Protein AF-A0A420MBW9-F1 (afdb_monomer)

Sequence (188 aa):
MAFNTSIFPSEQHHISLASCYQLLCYTGARPAKLVDSKRKSPKDSSREELFSNKVSQTPSSIKGEGSRLSSCKKVKLVEDLLTQETIGRGHPKALCYKDIMMIIVQHPFTGRCMPAMAIKFIHHKGADNKPRPTIFFFAPTRKLLFYAVSTILTLALHDDAFDAPSLTTASAIFESEPPSFKDSLPLR

Foldseek 3Di:
DDDPPDPDPDVLVVLLVLLLVLCCVVAVFDSCQAPPQDDDPPPDPVVVVPPPDDDDDDDDYDDDDDDDDDPVVVVVVVVVVVVVVPPPDPGGSYFDVVQKWWKFFQDPPPRATFIKIKGWHQDGPPPPPHGDIDIDIGGADPDPSNGSRVSVLVSCLVVVPFPDPQSNDPCSVRPDDDPPVDRMDIGD

Solvent-accessible surface area (backbone atoms only — not comparable to full-atom values): 11851 Å² total; per-residue (Å²): 134,86,76,85,84,64,93,60,97,44,69,66,56,52,49,53,52,51,38,51,52,47,51,35,71,76,65,57,45,53,68,52,42,58,70,36,52,79,68,80,74,73,95,56,75,62,67,62,71,73,67,60,88,78,90,82,85,87,90,84,91,83,93,82,90,87,78,96,63,58,72,72,58,44,51,52,52,47,51,50,53,61,57,62,61,67,80,77,61,88,69,59,66,24,65,49,70,92,43,46,47,40,28,33,34,48,38,93,90,74,67,45,65,41,64,28,32,38,40,57,37,54,66,45,72,90,49,86,88,48,78,50,72,43,77,46,79,44,71,78,53,95,49,71,96,70,22,53,56,60,45,49,50,52,51,35,47,75,65,68,63,53,76,34,87,76,53,70,44,70,64,53,54,71,71,48,71,45,56,98,92,44,67,51,34,73,62,78

Structure (mmCIF, N/CA/C/O backbone):
data_AF-A0A420MBW9-F1
#
_entry.id   AF-A0A420MBW9-F1
#
loop_
_atom_site.group_PDB
_atom_site.id
_atom_site.type_symbol
_atom_site.label_atom_id
_atom_site.label_alt_id
_atom_site.label_comp_id
_atom_site.label_asym_id
_atom_site.label_entity_id
_atom_site.label_seq_id
_atom_site.pdbx_PDB_ins_code
_atom_site.Cartn_x
_atom_site.Cartn_y
_atom_site.Cartn_z
_atom_site.occupancy
_atom_site.B_iso_or_equiv
_atom_site.auth_seq_id
_atom_site.auth_comp_id
_atom_site.auth_asym_id
_atom_site.auth_atom_id
_atom_site.pdbx_PDB_model_num
ATOM 1 N N . MET A 1 1 ? -24.558 -11.544 -18.831 1.00 43.25 1 MET A N 1
ATOM 2 C CA . MET A 1 1 ? -23.250 -11.704 -18.160 1.00 43.25 1 MET A CA 1
ATOM 3 C C . MET A 1 1 ? -22.220 -10.967 -18.996 1.00 43.25 1 MET A C 1
ATOM 5 O O . MET A 1 1 ? -22.099 -11.280 -20.171 1.00 43.25 1 MET A O 1
ATOM 9 N N . ALA A 1 2 ? -21.576 -9.937 -18.450 1.00 53.81 2 ALA A N 1
ATOM 10 C CA . ALA A 1 2 ? -20.504 -9.233 -19.147 1.00 53.81 2 ALA A CA 1
ATOM 11 C C . ALA A 1 2 ? -19.208 -10.018 -18.923 1.00 53.81 2 ALA A C 1
ATOM 13 O O . ALA A 1 2 ? -18.741 -10.118 -17.791 1.00 53.81 2 ALA A O 1
ATOM 14 N N . PHE A 1 3 ? -18.680 -10.637 -19.976 1.00 60.25 3 PHE A N 1
ATOM 15 C CA . PHE A 1 3 ? -17.376 -11.284 -19.915 1.00 60.25 3 PHE A CA 1
ATOM 16 C C . PHE A 1 3 ? -16.301 -10.202 -19.824 1.00 60.25 3 PHE A C 1
ATOM 18 O O . 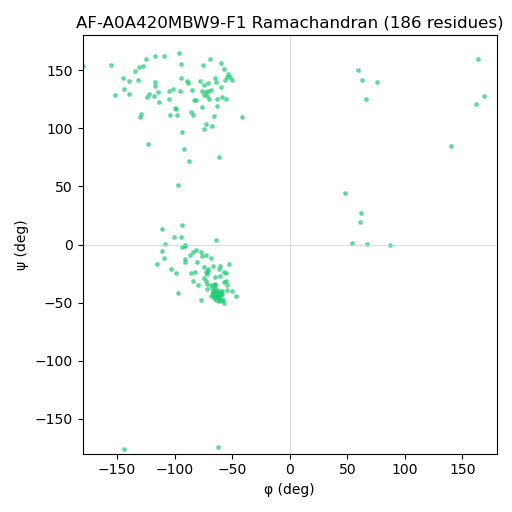PHE A 1 3 ? -16.336 -9.225 -20.572 1.00 60.25 3 PHE A O 1
ATOM 25 N N . ASN A 1 4 ? -15.368 -10.362 -18.890 1.00 57.62 4 ASN A N 1
ATOM 26 C CA . ASN A 1 4 ? -14.204 -9.498 -18.795 1.00 57.62 4 ASN A CA 1
ATOM 27 C C . ASN A 1 4 ? -13.335 -9.719 -20.045 1.00 57.62 4 ASN A C 1
ATOM 29 O O . ASN A 1 4 ? -12.774 -10.796 -20.225 1.00 57.62 4 ASN A O 1
ATOM 33 N N . THR A 1 5 ? -13.270 -8.725 -20.932 1.00 74.44 5 THR A N 1
ATOM 34 C CA . THR A 1 5 ? -12.445 -8.757 -22.151 1.00 74.44 5 THR A CA 1
ATOM 35 C C . THR A 1 5 ? -11.071 -8.119 -21.936 1.00 74.44 5 THR A C 1
ATOM 37 O O . THR A 1 5 ? -10.434 -7.704 -22.906 1.00 74.44 5 THR A O 1
ATOM 40 N N . SER A 1 6 ? -10.637 -7.927 -20.684 1.00 68.62 6 SER A N 1
ATOM 41 C CA . SER A 1 6 ? -9.346 -7.299 -20.414 1.00 68.62 6 SER A CA 1
ATOM 42 C C . SER A 1 6 ? -8.179 -8.201 -20.830 1.00 68.62 6 SER A C 1
ATOM 44 O O . SER A 1 6 ? -8.295 -9.416 -20.974 1.00 68.62 6 SER A O 1
ATOM 46 N N . ILE A 1 7 ? -7.021 -7.570 -21.015 1.00 78.44 7 ILE A N 1
ATOM 47 C CA . ILE A 1 7 ? -5.771 -8.235 -21.400 1.00 78.44 7 ILE A CA 1
ATOM 48 C C . ILE A 1 7 ? -5.205 -9.075 -20.240 1.00 78.44 7 ILE A C 1
ATOM 50 O O . ILE A 1 7 ? -4.401 -9.979 -20.469 1.00 78.44 7 ILE A O 1
ATOM 54 N N . PHE A 1 8 ? -5.600 -8.797 -18.992 1.00 77.06 8 PHE A N 1
ATOM 55 C CA . PHE A 1 8 ? -5.063 -9.506 -17.838 1.00 77.06 8 PHE A CA 1
ATOM 56 C C . PHE A 1 8 ? -5.961 -10.677 -17.432 1.00 77.06 8 PHE A C 1
ATOM 58 O O . PHE A 1 8 ? -7.160 -10.501 -17.239 1.00 77.06 8 PHE A O 1
ATOM 65 N N . PRO A 1 9 ? -5.379 -11.864 -17.200 1.00 76.12 9 PRO A N 1
ATOM 66 C CA . PRO A 1 9 ? -6.152 -13.072 -16.922 1.00 76.12 9 PRO A CA 1
ATOM 67 C C . PRO A 1 9 ? -6.732 -13.129 -15.499 1.00 76.12 9 PRO A C 1
ATOM 69 O O . PRO A 1 9 ? -7.500 -14.034 -15.197 1.00 76.12 9 PRO A O 1
ATOM 72 N N . SER A 1 10 ? -6.335 -12.216 -14.605 1.00 82.56 10 SER A N 1
ATOM 73 C CA . SER A 1 10 ? -6.717 -12.236 -13.189 1.00 82.56 10 SER A CA 1
ATOM 74 C C . SER A 1 10 ? -6.909 -10.823 -12.650 1.00 82.56 10 SER A C 1
ATOM 76 O O . SER A 1 10 ? -6.128 -9.920 -12.963 1.00 82.56 10 SER A O 1
ATOM 78 N N . GLU A 1 11 ? -7.898 -10.658 -11.771 1.00 84.62 11 GLU A N 1
ATOM 79 C CA . GLU A 1 11 ? -8.132 -9.414 -11.033 1.00 84.62 11 GLU A CA 1
ATOM 80 C C . GLU A 1 11 ? -6.943 -9.029 -10.143 1.00 84.62 11 GLU A C 1
ATOM 82 O O . GLU A 1 11 ? -6.677 -7.846 -9.944 1.00 84.62 11 GLU A O 1
ATOM 87 N N . GLN A 1 12 ? -6.147 -9.999 -9.681 1.00 86.25 12 GLN A N 1
ATOM 88 C CA . GLN A 1 12 ? -4.921 -9.713 -8.931 1.00 86.25 12 GLN A CA 1
ATOM 89 C C . GLN A 1 12 ? -3.948 -8.857 -9.756 1.00 86.25 12 GLN A C 1
ATOM 91 O O . GLN A 1 12 ? -3.356 -7.911 -9.236 1.00 86.25 12 GLN A O 1
ATOM 96 N N . HIS A 1 13 ? -3.817 -9.129 -11.060 1.00 87.44 13 HIS A N 1
ATOM 97 C CA . HIS A 1 13 ? -2.969 -8.327 -11.943 1.00 87.44 13 HIS A CA 1
ATOM 98 C C . HIS A 1 13 ? -3.520 -6.911 -12.128 1.00 87.44 13 HIS A C 1
ATOM 100 O O . HIS A 1 13 ? -2.740 -5.959 -12.152 1.00 87.44 13 HIS A O 1
ATOM 106 N N . HIS A 1 14 ? -4.845 -6.750 -12.204 1.00 88.44 14 HIS A N 1
ATOM 107 C CA . HIS A 1 14 ? -5.470 -5.427 -12.250 1.00 88.44 14 HIS A CA 1
ATOM 108 C C . HIS A 1 14 ? -5.178 -4.619 -10.988 1.00 88.44 14 HIS A C 1
ATOM 110 O O . HIS A 1 14 ? -4.757 -3.466 -11.079 1.00 88.44 14 HIS A O 1
ATOM 116 N N . ILE A 1 15 ? -5.359 -5.228 -9.815 1.00 90.69 15 ILE A N 1
ATOM 117 C CA . ILE A 1 15 ? -5.142 -4.575 -8.520 1.00 90.69 15 ILE A CA 1
ATOM 118 C C . ILE A 1 15 ? -3.653 -4.249 -8.330 1.00 90.69 15 ILE A C 1
ATOM 120 O O . ILE A 1 15 ? -3.316 -3.147 -7.898 1.00 90.69 15 ILE A O 1
ATOM 124 N N . SER A 1 16 ? -2.754 -5.161 -8.709 1.00 90.12 16 SER A N 1
ATOM 125 C CA . SER A 1 16 ? -1.301 -4.947 -8.664 1.00 90.12 16 SER A CA 1
ATOM 126 C C . SER A 1 16 ? -0.854 -3.809 -9.589 1.00 90.12 16 SER A C 1
ATOM 128 O O . SER A 1 16 ? -0.080 -2.933 -9.199 1.00 90.12 16 SER A O 1
ATOM 130 N N . LEU A 1 17 ? -1.396 -3.749 -10.806 1.00 90.38 17 LEU A N 1
ATOM 131 C CA . LEU A 1 17 ? -1.108 -2.658 -11.731 1.00 90.38 17 LEU A CA 1
ATOM 132 C C . LEU A 1 17 ? -1.658 -1.321 -11.211 1.00 90.38 17 LEU A C 1
ATOM 134 O O . LEU A 1 17 ? -0.958 -0.306 -11.241 1.00 90.38 17 LEU A O 1
ATOM 138 N N . ALA A 1 18 ? -2.891 -1.316 -10.697 1.00 90.94 18 ALA A N 1
ATOM 139 C CA . ALA A 1 18 ? -3.511 -0.134 -10.109 1.00 90.94 18 ALA A CA 1
ATOM 140 C C . ALA A 1 18 ? -2.713 0.387 -8.903 1.00 90.94 18 ALA A C 1
ATOM 142 O O . ALA A 1 18 ? -2.490 1.595 -8.799 1.00 90.94 18 ALA A O 1
ATOM 143 N N . SER A 1 19 ? -2.221 -0.506 -8.035 1.00 91.38 19 SER A N 1
ATOM 144 C CA . SER A 1 19 ? -1.385 -0.130 -6.891 1.00 91.38 19 SER A CA 1
ATOM 145 C C . SER A 1 19 ? -0.064 0.489 -7.349 1.00 91.38 19 SER A C 1
ATOM 147 O O . SER A 1 19 ? 0.332 1.536 -6.832 1.00 91.38 19 SER A O 1
ATOM 149 N N . CYS A 1 20 ? 0.568 -0.067 -8.390 1.00 90.94 20 CYS A N 1
ATOM 150 C CA . CYS A 1 20 ? 1.771 0.509 -8.983 1.00 90.94 20 C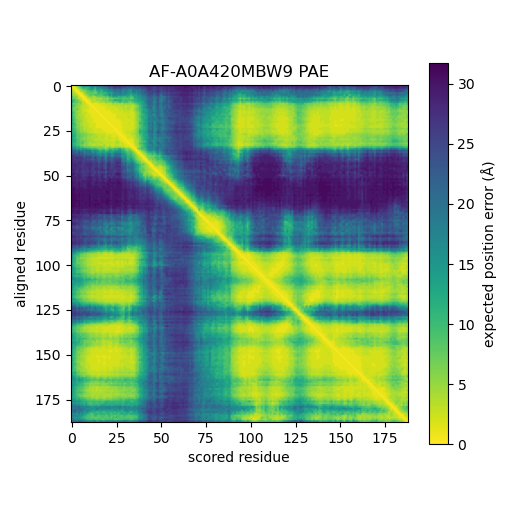YS A CA 1
ATOM 151 C C . CYS A 1 20 ? 1.527 1.939 -9.478 1.00 90.94 20 CYS A C 1
ATOM 153 O O . CYS A 1 20 ? 2.305 2.837 -9.154 1.00 90.94 20 CYS A O 1
ATOM 155 N N . TYR A 1 21 ? 0.438 2.178 -10.216 1.00 91.81 21 TYR A N 1
ATOM 156 C CA . TYR A 1 21 ? 0.097 3.521 -10.692 1.00 91.81 21 TYR A CA 1
ATOM 157 C C . TYR A 1 21 ? -0.199 4.491 -9.549 1.00 91.81 21 TYR A C 1
ATOM 159 O O . TYR A 1 21 ? 0.339 5.597 -9.547 1.00 91.81 21 TYR A O 1
ATOM 167 N N . GLN A 1 22 ? -0.987 4.083 -8.551 1.00 93.00 22 GLN A N 1
ATOM 168 C CA . GLN A 1 22 ? -1.272 4.913 -7.378 1.00 93.00 22 GLN A CA 1
ATOM 169 C C . GLN A 1 22 ? 0.024 5.324 -6.668 1.00 93.00 22 GLN A C 1
ATOM 171 O O . GLN A 1 22 ? 0.260 6.510 -6.435 1.00 93.00 22 GLN A O 1
ATOM 176 N N . LEU A 1 23 ? 0.905 4.364 -6.379 1.00 91.50 23 LEU A N 1
ATOM 177 C CA . LEU A 1 23 ? 2.174 4.638 -5.712 1.00 91.50 23 LEU A CA 1
ATOM 178 C C . LEU A 1 23 ? 3.097 5.522 -6.557 1.00 91.50 23 LEU A C 1
ATOM 180 O O . LEU A 1 23 ? 3.717 6.436 -6.014 1.00 91.50 23 LEU A O 1
ATOM 184 N N . LEU A 1 24 ? 3.165 5.314 -7.875 1.00 90.12 24 LEU A N 1
ATOM 185 C CA . LEU A 1 24 ? 3.926 6.179 -8.780 1.00 90.12 24 LEU A CA 1
ATOM 186 C C . LEU A 1 24 ? 3.405 7.619 -8.769 1.00 90.12 24 LEU A C 1
ATOM 188 O O . LEU A 1 24 ? 4.205 8.548 -8.648 1.00 90.12 24 LEU A O 1
ATOM 192 N N . CYS A 1 25 ? 2.086 7.806 -8.842 1.00 89.75 25 CYS A N 1
ATOM 193 C CA . CYS A 1 25 ? 1.458 9.125 -8.824 1.00 89.75 25 CYS A CA 1
ATOM 194 C C . CYS A 1 25 ? 1.706 9.874 -7.509 1.00 89.75 25 CYS A C 1
ATOM 196 O O . CYS A 1 25 ? 1.984 11.069 -7.543 1.00 89.75 25 CYS A O 1
ATOM 198 N N . TYR A 1 26 ? 1.638 9.192 -6.361 1.00 90.12 26 TYR A N 1
ATOM 199 C CA . TYR A 1 26 ? 1.809 9.846 -5.058 1.00 90.12 26 TYR A CA 1
ATOM 200 C C . TYR A 1 26 ? 3.261 10.101 -4.673 1.00 90.12 26 TYR A C 1
ATOM 202 O O . TYR A 1 26 ? 3.556 11.089 -4.006 1.00 90.12 26 TYR A O 1
ATOM 210 N N . THR A 1 27 ? 4.170 9.208 -5.056 1.00 87.00 27 THR A N 1
ATOM 211 C CA . THR A 1 27 ? 5.554 9.252 -4.562 1.00 87.00 27 THR A CA 1
ATOM 212 C C . THR A 1 27 ? 6.528 9.813 -5.585 1.00 87.00 27 THR A C 1
ATOM 214 O O . THR A 1 27 ? 7.628 10.225 -5.218 1.00 87.00 27 THR A O 1
ATOM 217 N N . GLY A 1 28 ? 6.180 9.794 -6.876 1.00 85.75 28 GLY A N 1
ATOM 218 C CA . GLY A 1 28 ? 7.120 10.094 -7.954 1.00 85.75 28 GLY A CA 1
ATOM 219 C C . GLY A 1 28 ? 8.313 9.131 -8.004 1.00 85.75 28 GLY A C 1
ATOM 220 O O . GLY A 1 28 ? 9.358 9.479 -8.566 1.00 85.75 28 GLY A O 1
ATOM 221 N N . ALA A 1 29 ? 8.197 7.945 -7.389 1.00 81.88 29 ALA A N 1
ATOM 222 C CA . ALA A 1 29 ? 9.222 6.912 -7.433 1.00 81.88 29 ALA A CA 1
ATOM 223 C C . ALA A 1 29 ? 9.493 6.467 -8.880 1.00 81.88 29 ALA A C 1
ATOM 225 O O . ALA A 1 29 ? 8.661 6.601 -9.775 1.00 81.88 29 ALA A O 1
ATOM 226 N N . ARG A 1 30 ? 10.686 5.923 -9.135 1.00 79.06 30 ARG A N 1
ATOM 227 C CA . ARG A 1 30 ? 10.988 5.329 -10.446 1.00 79.06 30 ARG A CA 1
ATOM 228 C C . ARG A 1 30 ? 10.198 4.020 -10.589 1.00 79.06 30 ARG A C 1
ATOM 230 O O . ARG A 1 30 ? 10.239 3.242 -9.642 1.00 79.06 30 ARG A O 1
ATOM 237 N N . PRO A 1 31 ? 9.603 3.697 -11.752 1.00 83.25 31 PRO A N 1
ATOM 238 C CA . PRO A 1 31 ? 8.915 2.416 -11.965 1.00 83.25 31 PRO A CA 1
ATOM 239 C C . PRO A 1 31 ? 9.749 1.195 -11.565 1.00 83.25 31 PRO A C 1
ATOM 241 O O . PRO A 1 31 ? 9.254 0.305 -10.884 1.00 83.25 31 PRO A O 1
ATOM 244 N N . ALA A 1 32 ? 11.054 1.212 -11.851 1.00 76.94 32 ALA A N 1
ATOM 245 C CA . ALA A 1 32 ? 11.982 0.156 -11.444 1.00 76.94 32 ALA A CA 1
ATOM 246 C C . ALA A 1 32 ? 12.022 -0.098 -9.920 1.00 76.94 32 ALA A C 1
ATOM 248 O O . ALA A 1 32 ? 12.357 -1.191 -9.485 1.00 76.94 32 ALA A O 1
ATOM 249 N N . LYS A 1 33 ? 11.657 0.882 -9.085 1.00 75.50 33 LYS A N 1
ATOM 250 C CA . LYS A 1 33 ? 11.538 0.683 -7.634 1.00 75.50 33 LYS A CA 1
ATOM 251 C C . LYS A 1 33 ? 10.311 -0.096 -7.210 1.00 75.50 33 LYS A C 1
ATOM 253 O O . LYS A 1 33 ? 10.323 -0.607 -6.102 1.00 75.50 33 LYS A O 1
ATOM 258 N N . LEU A 1 34 ? 9.291 -0.194 -8.051 1.00 80.81 34 LEU A N 1
ATOM 259 C CA . LEU A 1 34 ? 8.111 -0.999 -7.763 1.00 80.81 34 LEU A CA 1
ATOM 260 C C . LEU A 1 34 ? 8.193 -2.370 -8.421 1.00 80.81 34 LEU A C 1
ATOM 262 O O . LEU A 1 34 ? 7.868 -3.356 -7.779 1.00 80.81 34 LEU A O 1
ATOM 266 N N . VAL A 1 35 ? 8.660 -2.436 -9.672 1.00 77.19 35 VAL A N 1
ATOM 267 C CA . VAL A 1 35 ? 8.530 -3.657 -10.485 1.00 77.19 35 VAL A CA 1
ATOM 268 C C . VAL A 1 35 ? 9.850 -4.339 -10.853 1.00 77.19 35 VAL A C 1
ATOM 270 O O . VAL A 1 35 ? 9.835 -5.502 -11.246 1.00 77.19 35 VAL A O 1
ATOM 273 N N . ASP A 1 36 ? 11.003 -3.667 -10.744 1.00 68.88 36 ASP A N 1
ATOM 274 C CA . ASP A 1 36 ? 12.275 -4.241 -11.207 1.00 68.88 36 ASP A CA 1
ATOM 275 C C . ASP A 1 36 ? 13.023 -4.971 -10.081 1.00 68.88 36 ASP A C 1
ATOM 277 O O . ASP A 1 36 ? 13.756 -4.390 -9.273 1.00 68.88 36 ASP A O 1
ATOM 281 N N . SER A 1 37 ? 12.840 -6.290 -10.038 1.00 53.69 37 SER A N 1
ATOM 282 C CA . SER A 1 37 ? 13.536 -7.192 -9.120 1.00 53.69 37 SER A CA 1
ATOM 283 C C . SER A 1 37 ? 14.946 -7.571 -9.590 1.00 53.69 37 SER A C 1
ATOM 285 O O . SER A 1 37 ? 15.677 -8.235 -8.844 1.00 53.69 37 SER A O 1
ATOM 287 N N . LYS A 1 38 ? 15.386 -7.160 -10.793 1.00 50.16 38 LYS A N 1
ATOM 288 C CA . LYS A 1 38 ? 16.643 -7.657 -11.365 1.00 50.16 38 LYS A CA 1
ATOM 289 C C . LYS A 1 38 ? 17.862 -7.068 -10.653 1.00 50.16 38 LYS A C 1
ATOM 291 O O . LYS A 1 38 ? 18.327 -5.949 -10.886 1.00 50.16 38 LYS A O 1
ATOM 296 N N . ARG A 1 39 ? 18.467 -7.897 -9.803 1.00 46.59 39 ARG A N 1
ATOM 297 C CA . ARG A 1 39 ? 19.898 -7.811 -9.498 1.00 46.59 39 ARG A CA 1
ATOM 298 C C . ARG A 1 39 ? 20.678 -8.110 -10.779 1.00 46.59 39 ARG A C 1
ATOM 300 O O . ARG A 1 39 ? 20.331 -9.041 -11.500 1.00 46.59 39 ARG A O 1
ATOM 307 N N . LYS A 1 40 ? 21.764 -7.375 -11.037 1.00 46.16 40 LYS A N 1
ATOM 308 C CA . LYS A 1 40 ? 22.806 -7.893 -11.935 1.00 46.16 40 LYS A CA 1
ATOM 309 C C . LYS A 1 40 ? 23.371 -9.140 -11.255 1.00 46.16 40 LYS A C 1
ATOM 311 O O . LYS A 1 40 ? 23.744 -9.054 -10.084 1.00 46.16 40 LYS A O 1
ATOM 316 N N . SER A 1 41 ? 23.372 -10.282 -11.938 1.00 43.12 41 SER A N 1
ATOM 317 C CA . SER A 1 41 ? 24.137 -11.438 -11.477 1.00 43.12 41 SER A CA 1
ATOM 318 C C . SER A 1 41 ? 25.607 -11.021 -11.327 1.00 43.12 41 SER A C 1
ATOM 320 O O . SER A 1 41 ? 26.089 -10.215 -12.135 1.00 43.12 41 SER A O 1
ATOM 322 N N . PRO A 1 42 ? 26.319 -11.510 -10.297 1.00 46.22 42 PRO A N 1
ATOM 323 C CA . PRO A 1 42 ? 27.775 -11.432 -10.280 1.00 46.22 42 PRO A CA 1
ATOM 324 C C . PRO A 1 42 ? 28.315 -12.013 -11.595 1.00 46.22 42 PRO A C 1
ATOM 326 O O . PRO A 1 42 ? 27.726 -12.950 -12.133 1.00 46.22 42 PRO A O 1
ATOM 329 N N . LYS A 1 43 ? 29.396 -11.442 -12.134 1.00 54.66 43 LYS A N 1
ATOM 330 C CA . LYS A 1 43 ? 30.066 -11.986 -13.331 1.00 54.66 43 LYS A CA 1
ATOM 331 C C . LYS A 1 43 ? 30.844 -13.273 -13.044 1.00 54.66 43 LYS A C 1
ATOM 333 O O . LYS A 1 43 ? 31.277 -13.921 -13.988 1.00 54.66 43 LYS A O 1
ATOM 338 N N . ASP A 1 44 ? 30.984 -13.628 -11.773 1.00 55.81 44 ASP A N 1
ATOM 339 C CA . ASP A 1 44 ? 31.722 -14.801 -11.333 1.00 55.81 44 ASP A CA 1
ATOM 340 C C . ASP A 1 44 ? 30.784 -15.999 -11.144 1.00 55.81 44 ASP A C 1
ATOM 342 O O . ASP A 1 44 ? 29.652 -15.861 -10.670 1.00 55.81 44 ASP A O 1
ATOM 346 N N . SER A 1 45 ? 31.287 -17.186 -11.483 1.00 53.69 45 SER A N 1
ATOM 347 C CA . SER A 1 45 ? 30.624 -18.498 -11.393 1.00 53.69 45 SER A CA 1
ATOM 348 C C . SER A 1 45 ? 30.287 -18.952 -9.960 1.00 53.69 45 SER A C 1
ATOM 350 O O . SER A 1 45 ? 29.728 -20.027 -9.759 1.00 53.69 45 SER A O 1
ATOM 352 N N . SER A 1 46 ? 30.533 -18.111 -8.951 1.00 51.12 46 SER A N 1
ATOM 353 C CA . SER A 1 46 ? 30.300 -18.382 -7.523 1.00 51.12 46 SER A CA 1
ATOM 354 C C . SER A 1 46 ? 28.839 -18.683 -7.168 1.00 51.12 46 SER A C 1
ATOM 356 O O . SER A 1 46 ? 28.540 -19.254 -6.118 1.00 51.12 46 SER A O 1
ATOM 358 N N . ARG A 1 47 ? 27.898 -18.317 -8.046 1.00 46.28 47 ARG A N 1
ATOM 359 C CA . ARG A 1 47 ? 26.471 -18.579 -7.843 1.00 46.28 47 ARG A CA 1
ATOM 360 C C . ARG A 1 47 ? 26.106 -20.063 -8.011 1.00 46.28 47 ARG A C 1
ATOM 362 O O . ARG A 1 47 ? 25.125 -20.498 -7.419 1.00 46.28 47 ARG A O 1
ATOM 369 N N . GLU A 1 48 ? 26.871 -20.836 -8.773 1.00 56.66 48 GLU A N 1
ATOM 370 C CA . GLU A 1 48 ? 26.626 -22.277 -8.964 1.00 56.66 48 GLU A CA 1
ATOM 371 C C . GLU A 1 48 ? 27.236 -23.111 -7.824 1.00 56.66 48 GLU A C 1
ATOM 373 O O . GLU A 1 48 ? 26.651 -24.105 -7.387 1.00 56.66 48 GLU A O 1
ATOM 378 N N . GLU A 1 49 ? 28.351 -22.638 -7.262 1.00 56.53 49 GLU A N 1
ATOM 379 C CA . GLU A 1 49 ? 29.034 -23.247 -6.113 1.00 56.53 49 GLU A CA 1
ATOM 380 C C . GLU A 1 49 ? 28.208 -23.168 -4.821 1.00 56.53 49 GLU A C 1
ATOM 382 O O . GLU A 1 49 ? 28.128 -24.138 -4.071 1.00 56.53 49 GLU A O 1
ATOM 387 N N . LEU A 1 50 ? 27.560 -22.025 -4.564 1.00 45.62 50 LEU A N 1
ATOM 388 C CA . LEU A 1 50 ? 26.901 -21.758 -3.277 1.00 45.62 50 LEU A CA 1
ATOM 389 C C . LEU A 1 50 ? 25.465 -22.286 -3.170 1.00 45.62 50 LEU A C 1
ATOM 391 O O . LEU A 1 50 ? 24.977 -22.499 -2.063 1.00 45.62 50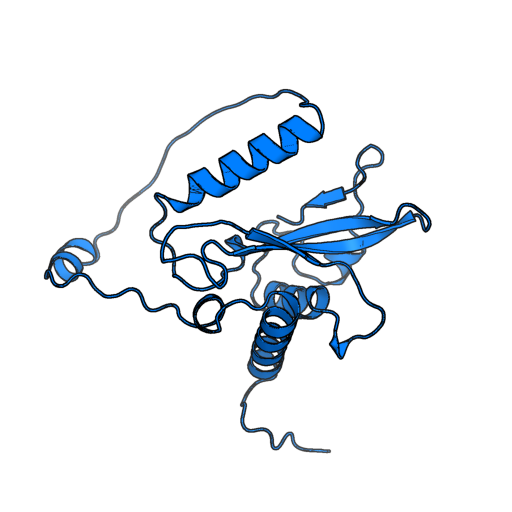 LEU A O 1
ATOM 395 N N . PHE A 1 51 ? 24.772 -22.472 -4.295 1.00 47.12 51 PHE A N 1
ATOM 396 C CA . PHE A 1 51 ? 23.358 -22.878 -4.314 1.00 47.12 51 PHE A CA 1
ATOM 397 C C . PHE A 1 51 ? 23.142 -24.304 -4.834 1.00 47.12 51 PHE A C 1
ATOM 399 O O . PHE A 1 51 ? 22.008 -24.710 -5.089 1.00 47.12 51 PHE A O 1
ATOM 406 N N . SER A 1 52 ? 24.214 -25.091 -4.933 1.00 40.91 52 SER A N 1
ATOM 407 C CA . SER A 1 52 ? 24.108 -26.542 -5.057 1.00 40.91 52 SER A CA 1
ATOM 408 C C . SER A 1 52 ? 23.550 -27.113 -3.746 1.00 40.91 52 SER A C 1
ATOM 410 O O . SER A 1 52 ? 24.238 -27.194 -2.733 1.00 40.91 52 SER A O 1
ATOM 412 N N . ASN A 1 53 ? 22.258 -27.450 -3.764 1.00 40.53 53 ASN A N 1
ATOM 413 C CA . ASN A 1 53 ? 21.469 -27.969 -2.644 1.00 40.53 53 ASN A CA 1
ATOM 414 C C . ASN A 1 53 ? 22.216 -29.003 -1.781 1.00 40.53 53 ASN A C 1
ATOM 416 O O . ASN A 1 53 ? 22.330 -30.159 -2.190 1.00 40.53 53 ASN A O 1
ATOM 420 N N . LYS A 1 54 ? 22.579 -28.640 -0.540 1.00 35.62 54 LYS A N 1
ATOM 421 C CA . LYS A 1 54 ? 22.625 -29.579 0.593 1.00 35.62 54 LYS A CA 1
ATOM 422 C C . LYS A 1 54 ? 22.101 -28.941 1.884 1.00 35.62 54 LYS A C 1
ATOM 424 O O . LYS A 1 54 ? 22.466 -27.841 2.275 1.00 35.62 54 LYS A O 1
ATOM 429 N N . VAL A 1 55 ? 21.189 -29.692 2.489 1.00 36.44 55 VAL A N 1
ATOM 430 C CA . VAL A 1 55 ? 20.360 -29.447 3.674 1.00 36.44 55 VAL A CA 1
ATOM 431 C C . VAL A 1 55 ? 21.175 -29.556 4.972 1.00 36.44 55 VAL A C 1
ATOM 433 O O . VAL A 1 55 ? 21.905 -30.536 5.110 1.00 36.44 55 VAL A O 1
ATOM 436 N N . SER A 1 56 ? 20.981 -28.645 5.945 1.00 28.38 56 SER A N 1
ATOM 437 C CA . SER A 1 56 ? 20.667 -28.967 7.365 1.00 28.38 56 SER A CA 1
ATOM 438 C C . SER A 1 56 ? 20.754 -27.780 8.352 1.00 28.38 56 SER A C 1
ATOM 440 O O . SER A 1 56 ? 21.789 -27.141 8.468 1.00 28.38 56 SER A O 1
ATOM 442 N N . GLN A 1 57 ? 19.652 -27.616 9.103 1.00 30.27 57 GLN A N 1
ATOM 443 C CA . GLN A 1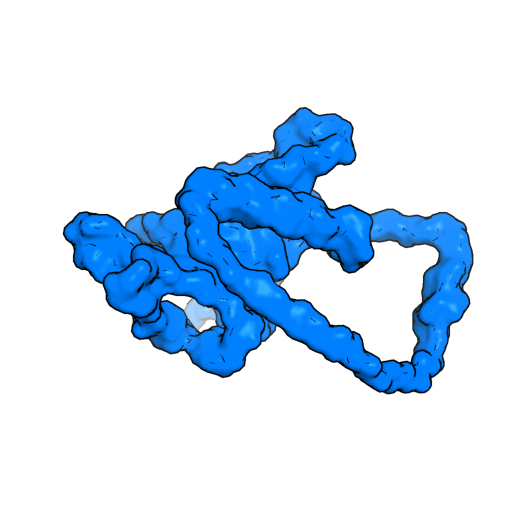 57 ? 19.488 -27.333 10.550 1.00 30.27 57 GLN A CA 1
ATOM 444 C C . GLN A 1 57 ? 19.947 -25.995 11.211 1.00 30.27 57 GLN A C 1
ATOM 446 O O . GLN A 1 57 ? 21.103 -25.596 11.180 1.00 30.27 57 GLN A O 1
ATOM 451 N N . THR A 1 58 ? 18.968 -25.364 11.888 1.00 27.30 58 THR A N 1
ATOM 452 C CA . THR A 1 58 ? 18.950 -24.306 12.949 1.00 27.30 58 THR A CA 1
ATOM 453 C C . THR A 1 58 ? 19.651 -24.765 14.266 1.00 27.30 58 THR A C 1
ATOM 455 O O . THR A 1 58 ? 20.078 -25.919 14.267 1.00 27.30 58 THR A O 1
ATOM 458 N N . PRO A 1 59 ? 19.684 -24.049 15.442 1.00 47.19 59 PRO A N 1
ATOM 459 C CA . PRO A 1 59 ? 19.279 -22.673 15.864 1.00 47.19 59 PRO A CA 1
ATOM 460 C C . PRO A 1 59 ? 20.200 -21.963 16.927 1.00 47.19 59 PRO A C 1
ATOM 462 O O . PRO A 1 59 ? 21.207 -22.521 17.348 1.00 47.19 59 PRO A O 1
ATOM 465 N N . SER A 1 60 ? 19.838 -20.747 17.406 1.00 28.11 60 SER A N 1
ATOM 466 C CA . SER A 1 60 ? 19.880 -20.254 18.832 1.00 28.11 60 SER A CA 1
ATOM 467 C C . SER A 1 60 ? 19.814 -18.696 18.923 1.00 28.11 60 SER A C 1
ATOM 469 O O . SER A 1 60 ? 20.502 -18.022 18.168 1.00 28.11 60 SER A O 1
ATOM 471 N N . SER A 1 61 ? 18.813 -18.083 19.598 1.00 32.44 61 SER A N 1
ATOM 472 C CA . SER A 1 61 ? 18.759 -17.571 21.010 1.00 32.44 61 SER A CA 1
ATOM 473 C C . SER A 1 61 ? 19.527 -16.233 21.236 1.00 32.44 61 SER A C 1
ATOM 475 O O . SER A 1 61 ? 20.623 -16.120 20.723 1.00 32.44 61 SER A O 1
ATOM 477 N N . ILE A 1 62 ? 19.146 -15.172 21.991 1.00 31.12 62 ILE A N 1
ATOM 478 C CA . ILE A 1 62 ? 18.158 -14.883 23.065 1.00 31.12 62 ILE A CA 1
ATOM 479 C C . ILE A 1 62 ? 18.260 -13.365 23.498 1.00 31.12 62 ILE A C 1
ATOM 481 O O . ILE A 1 62 ? 19.362 -12.832 23.443 1.00 31.12 62 ILE A O 1
ATOM 485 N N . LYS A 1 63 ? 17.157 -12.759 24.030 1.00 30.33 63 LYS A N 1
ATOM 486 C CA . LYS A 1 63 ? 16.964 -11.588 24.986 1.00 30.33 63 LYS A CA 1
ATOM 487 C C . LYS A 1 63 ? 17.500 -10.167 24.638 1.00 30.33 63 LYS A C 1
ATOM 489 O O . LYS A 1 63 ? 18.531 -10.050 24.007 1.00 30.33 63 LYS A O 1
ATOM 494 N N . GLY A 1 64 ? 16.937 -9.015 25.059 1.00 28.03 64 GLY A N 1
ATOM 495 C CA . GLY A 1 64 ? 15.782 -8.600 25.893 1.00 28.03 64 GLY A CA 1
ATOM 496 C C . GLY A 1 64 ? 15.907 -7.100 26.330 1.00 28.03 64 GLY A C 1
ATOM 497 O O . GLY A 1 64 ? 17.018 -6.586 26.320 1.00 28.03 64 GLY A O 1
ATOM 498 N N . GLU A 1 65 ? 14.781 -6.456 26.717 1.00 31.75 65 GLU A N 1
ATOM 499 C CA . GLU A 1 65 ? 14.570 -5.128 27.393 1.00 31.75 65 GLU A CA 1
ATOM 500 C C . GLU A 1 65 ? 14.997 -3.803 26.695 1.00 31.75 65 GLU A C 1
ATOM 502 O O . GLU A 1 65 ? 16.034 -3.718 26.064 1.00 31.75 65 GLU A O 1
ATOM 507 N N . GLY A 1 66 ? 14.304 -2.650 26.747 1.00 36.09 66 GLY A N 1
ATOM 508 C CA . GLY A 1 66 ? 13.064 -2.212 27.402 1.00 36.09 66 GLY A CA 1
ATOM 509 C C . GLY A 1 66 ? 13.185 -0.775 27.970 1.00 36.09 66 GLY A C 1
ATOM 510 O O . GLY A 1 66 ? 13.473 -0.627 29.147 1.00 36.09 66 GLY A O 1
ATOM 511 N N . SER A 1 67 ? 12.963 0.305 27.192 1.00 39.78 67 SER A N 1
ATOM 512 C CA . SER A 1 67 ? 12.871 1.684 27.742 1.00 39.78 67 SER A CA 1
ATOM 513 C C . SER A 1 67 ? 11.977 2.625 26.911 1.00 39.78 67 SER A C 1
ATOM 515 O O . SER A 1 67 ? 12.106 2.733 25.689 1.00 39.78 67 SER A O 1
ATOM 517 N N . ARG A 1 68 ? 11.024 3.303 27.575 1.00 43.75 68 ARG A N 1
ATOM 518 C CA . ARG A 1 68 ? 10.028 4.210 26.968 1.00 43.75 68 ARG A CA 1
ATOM 519 C C . ARG A 1 68 ? 10.673 5.538 26.567 1.00 43.75 68 ARG A C 1
ATOM 521 O O . ARG A 1 68 ? 10.847 6.444 27.373 1.00 43.75 68 ARG A O 1
ATOM 528 N N . LEU A 1 69 ? 10.980 5.650 25.280 1.00 41.44 69 LEU A N 1
ATOM 529 C CA . LEU A 1 69 ? 11.682 6.782 24.689 1.00 41.44 69 LEU A CA 1
ATOM 530 C C . LEU A 1 69 ? 10.720 7.905 24.227 1.00 41.44 69 LEU A C 1
ATOM 532 O O . LEU A 1 69 ? 9.636 7.638 23.702 1.00 41.44 69 LEU A O 1
ATOM 536 N N . SER A 1 70 ? 11.122 9.165 24.433 1.00 51.84 70 SER A N 1
ATOM 537 C CA . SER A 1 70 ? 10.439 10.382 23.947 1.00 51.84 70 SER A CA 1
ATOM 538 C C . SER A 1 70 ? 10.121 10.297 22.444 1.00 51.84 70 SER A C 1
ATOM 540 O O . SER A 1 70 ? 10.931 9.780 21.676 1.00 51.84 70 SER A O 1
A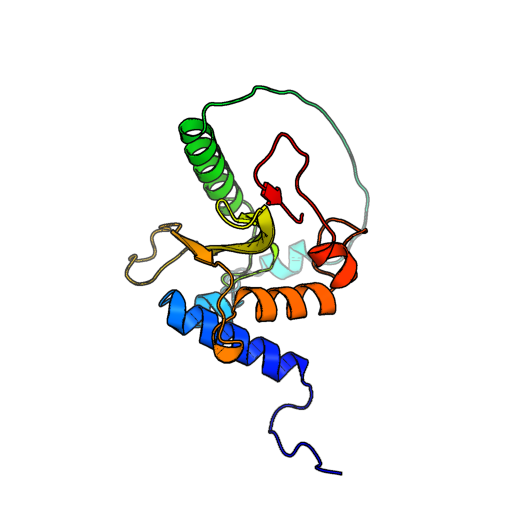TOM 542 N N . SER A 1 71 ? 8.955 10.810 22.027 1.00 51.47 71 SER A N 1
ATOM 543 C CA . SER A 1 71 ? 8.413 10.707 20.656 1.00 51.47 71 SER A CA 1
ATOM 544 C C . SER A 1 71 ? 9.445 11.026 19.558 1.00 51.47 71 SER A C 1
ATOM 546 O O . SER A 1 71 ? 9.624 10.246 18.629 1.00 51.47 71 SER A O 1
ATOM 548 N N . CYS A 1 72 ? 10.240 12.087 19.724 1.00 40.34 72 CYS A N 1
ATOM 549 C CA . CYS A 1 72 ? 11.259 12.491 18.745 1.00 40.34 72 CYS A CA 1
ATOM 550 C C . CYS A 1 72 ? 12.472 11.537 18.696 1.00 40.34 72 CYS A C 1
ATOM 552 O O . CYS A 1 72 ? 13.035 11.261 17.638 1.00 40.34 72 CYS A O 1
ATOM 554 N N . LYS A 1 73 ? 12.851 10.963 19.843 1.00 49.28 73 LYS A N 1
ATOM 555 C CA . LYS A 1 73 ? 13.921 9.962 19.929 1.00 49.28 73 LYS A CA 1
ATOM 556 C C . LYS A 1 73 ? 13.464 8.593 19.391 1.00 49.28 73 LYS A C 1
ATOM 558 O O . LYS A 1 73 ? 14.288 7.865 18.852 1.00 49.28 73 LYS A O 1
ATOM 563 N N . LYS A 1 74 ? 12.164 8.265 19.467 1.00 53.78 74 LYS A N 1
ATOM 564 C CA . LYS A 1 74 ? 11.581 7.090 18.790 1.00 53.78 74 LYS A CA 1
ATOM 565 C C . LYS A 1 74 ? 11.661 7.214 17.274 1.00 53.78 74 LYS A C 1
ATOM 567 O O . LYS A 1 74 ? 12.011 6.234 16.640 1.00 53.78 74 LYS A O 1
ATOM 572 N N . VAL A 1 75 ? 11.384 8.392 16.709 1.00 51.28 75 VAL A N 1
ATOM 573 C CA . VAL A 1 75 ? 11.488 8.615 15.255 1.00 51.28 75 VAL A CA 1
ATOM 574 C C . VAL A 1 75 ? 12.921 8.398 14.777 1.00 51.28 75 VAL A C 1
ATOM 576 O O . VAL A 1 75 ? 13.120 7.613 13.862 1.00 51.28 75 VAL A O 1
ATOM 579 N N . LYS A 1 76 ? 13.918 8.985 15.453 1.00 51.69 76 LYS A N 1
ATOM 580 C CA . LYS A 1 76 ? 15.336 8.772 15.110 1.00 51.69 76 LYS A CA 1
ATOM 581 C C . LYS A 1 76 ? 15.776 7.319 15.266 1.00 51.69 76 LYS A C 1
ATOM 583 O O . LYS A 1 76 ? 16.415 6.781 14.381 1.00 51.69 76 LYS A O 1
ATOM 588 N N . LEU A 1 77 ? 15.373 6.656 16.349 1.00 59.00 77 LEU A N 1
ATOM 589 C CA . LEU A 1 77 ? 15.682 5.242 16.560 1.00 59.00 77 LEU A CA 1
ATOM 590 C C . LEU A 1 77 ? 15.001 4.343 15.514 1.00 59.00 77 LEU A C 1
ATOM 592 O O . LEU A 1 77 ? 15.579 3.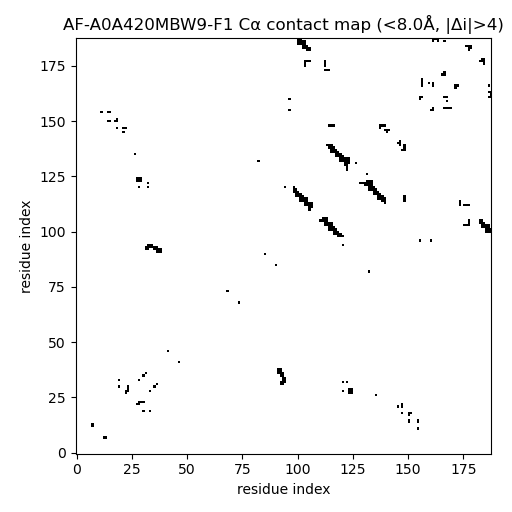354 15.083 1.00 59.00 77 LEU A O 1
ATOM 596 N N . VAL A 1 78 ? 13.791 4.695 15.073 1.00 52.97 78 VAL A N 1
ATOM 597 C CA . VAL A 1 78 ? 13.106 4.024 13.963 1.00 52.97 78 VAL A CA 1
ATOM 598 C C . VAL A 1 78 ? 13.825 4.301 12.644 1.00 52.97 78 VAL A C 1
ATOM 600 O O . VAL A 1 78 ? 14.048 3.364 11.894 1.00 52.97 78 VAL A O 1
ATOM 603 N N . GLU A 1 79 ? 14.245 5.533 12.361 1.00 52.41 79 GLU A N 1
ATOM 604 C CA . GLU A 1 79 ? 15.048 5.863 11.176 1.00 52.41 79 GLU A CA 1
ATOM 605 C C . GLU A 1 79 ? 16.382 5.102 11.156 1.00 52.41 79 GLU A C 1
ATOM 607 O O . GLU A 1 79 ? 16.741 4.519 10.131 1.00 52.41 79 GLU A O 1
ATOM 612 N N . ASP A 1 80 ? 17.074 5.024 12.291 1.00 55.53 80 ASP A N 1
ATOM 613 C CA . ASP A 1 80 ? 18.336 4.299 12.448 1.00 55.53 80 ASP A CA 1
ATOM 614 C C . ASP A 1 80 ? 18.134 2.785 12.268 1.00 55.53 80 ASP A C 1
ATOM 616 O O . ASP A 1 80 ? 18.842 2.156 11.484 1.00 55.53 80 ASP A O 1
ATOM 620 N N . LEU A 1 81 ? 17.103 2.192 12.885 1.00 56.00 81 LEU A N 1
ATOM 621 C CA . LEU A 1 81 ? 16.754 0.778 12.679 1.00 56.00 81 LEU A CA 1
ATOM 622 C C . LEU A 1 81 ? 16.372 0.491 11.223 1.00 56.00 81 LEU A C 1
ATOM 624 O O . LEU A 1 81 ? 16.833 -0.485 10.628 1.00 56.00 81 LEU A O 1
ATOM 628 N N . LEU A 1 82 ? 15.563 1.365 10.620 1.00 48.47 82 LEU A N 1
ATOM 629 C CA . LEU A 1 82 ? 15.157 1.233 9.229 1.00 48.47 82 LEU A CA 1
ATOM 630 C C . LEU A 1 82 ? 16.379 1.326 8.309 1.00 48.47 82 LEU A C 1
ATOM 632 O O . LEU A 1 82 ? 16.463 0.569 7.345 1.00 48.47 82 LEU A O 1
ATOM 636 N N . THR A 1 83 ? 17.332 2.223 8.554 1.00 50.34 83 THR A N 1
ATOM 637 C CA . THR A 1 83 ? 18.539 2.352 7.719 1.00 50.34 83 THR A CA 1
ATOM 638 C C . THR A 1 83 ? 19.522 1.193 7.907 1.00 50.34 83 THR A C 1
ATOM 640 O O . THR A 1 83 ? 20.045 0.684 6.907 1.00 50.34 83 THR A O 1
ATOM 643 N N . GLN A 1 84 ? 19.693 0.696 9.134 1.00 51.06 84 GLN A N 1
ATOM 644 C CA . GLN A 1 84 ? 20.615 -0.392 9.471 1.00 51.06 84 GLN A CA 1
ATOM 645 C C . GLN A 1 84 ? 20.221 -1.736 8.827 1.00 51.06 84 GLN A C 1
ATOM 647 O O . GLN A 1 84 ? 21.088 -2.475 8.358 1.00 51.06 84 GLN A O 1
ATOM 652 N N . GLU A 1 85 ? 18.923 -2.030 8.685 1.00 51.53 85 GLU A N 1
ATOM 653 C CA . GLU A 1 85 ? 18.451 -3.287 8.081 1.00 51.53 85 GLU A CA 1
ATOM 654 C C . GLU A 1 85 ? 18.760 -3.438 6.583 1.00 51.53 85 GLU A C 1
ATOM 656 O O . GLU A 1 85 ? 18.719 -4.547 6.049 1.00 51.53 85 GLU A O 1
ATOM 661 N N . THR A 1 86 ? 19.069 -2.350 5.874 1.00 49.44 86 THR A N 1
ATOM 662 C CA . THR A 1 86 ? 19.196 -2.387 4.406 1.00 49.44 86 THR A CA 1
ATOM 663 C C . THR A 1 86 ? 20.601 -2.682 3.881 1.00 49.44 86 THR A C 1
ATOM 665 O O . THR A 1 86 ? 20.735 -3.054 2.716 1.00 49.44 86 THR A O 1
ATOM 668 N N . ILE A 1 87 ? 21.638 -2.585 4.720 1.00 49.38 87 ILE A N 1
ATOM 669 C CA . ILE A 1 87 ? 23.041 -2.735 4.288 1.00 49.38 87 ILE A CA 1
ATOM 670 C C . ILE A 1 87 ? 23.461 -4.218 4.181 1.00 49.38 87 ILE A C 1
ATOM 672 O O . ILE A 1 87 ? 24.337 -4.544 3.385 1.00 49.38 87 ILE A O 1
ATOM 676 N N . GLY A 1 88 ? 22.795 -5.142 4.890 1.00 44.84 88 GLY A N 1
ATOM 677 C CA . GLY A 1 88 ? 23.204 -6.558 4.962 1.00 44.84 88 GLY A CA 1
ATOM 678 C C . GLY A 1 88 ? 22.296 -7.593 4.280 1.00 44.84 88 GLY A C 1
ATOM 679 O O . GLY A 1 88 ? 22.638 -8.769 4.255 1.00 44.84 88 GLY A O 1
ATOM 680 N N . ARG A 1 89 ? 21.123 -7.217 3.752 1.00 43.12 89 ARG A N 1
ATOM 681 C CA . ARG A 1 89 ? 20.027 -8.196 3.568 1.00 43.12 89 ARG A CA 1
ATOM 682 C C . ARG A 1 89 ? 19.893 -8.897 2.217 1.00 43.12 89 ARG A C 1
ATOM 684 O O . ARG A 1 89 ? 19.002 -9.724 2.073 1.00 43.12 89 ARG A O 1
ATOM 691 N N . GLY A 1 90 ? 20.708 -8.612 1.204 1.00 48.38 90 GLY A N 1
ATOM 692 C CA . GLY A 1 90 ? 20.546 -9.366 -0.046 1.00 48.38 90 GLY A CA 1
ATOM 693 C C . GLY A 1 90 ? 19.159 -9.179 -0.716 1.00 48.38 90 GLY A C 1
ATOM 694 O O . GLY A 1 90 ? 18.738 -10.031 -1.492 1.00 48.38 90 GLY A O 1
ATOM 695 N N . HIS A 1 91 ? 18.488 -8.041 -0.495 1.00 50.56 91 HIS A N 1
ATOM 696 C CA . HIS A 1 91 ? 17.119 -7.788 -0.966 1.00 50.56 91 HIS A CA 1
ATOM 697 C C . HIS A 1 91 ? 16.976 -7.473 -2.469 1.00 50.56 91 HIS A C 1
ATOM 699 O O . HIS A 1 91 ? 17.931 -6.973 -3.092 1.00 50.56 91 HIS A O 1
ATOM 705 N N . PRO A 1 92 ? 15.793 -7.736 -3.068 1.00 56.41 92 PRO A N 1
ATOM 706 C CA . PRO A 1 92 ? 15.406 -7.210 -4.377 1.00 56.41 92 PRO A CA 1
ATOM 707 C C . PRO A 1 92 ? 15.460 -5.676 -4.400 1.00 56.41 92 PRO A C 1
ATOM 709 O O . PRO A 1 92 ? 15.282 -5.014 -3.384 1.00 56.41 92 PRO A O 1
ATOM 712 N N . LYS A 1 93 ? 15.717 -5.082 -5.571 1.00 62.88 93 LYS A N 1
ATOM 713 C CA . LYS A 1 93 ? 15.701 -3.613 -5.734 1.00 62.88 93 LYS A CA 1
ATOM 714 C C . LYS A 1 93 ? 14.283 -3.023 -5.815 1.00 62.88 93 LYS A C 1
ATOM 716 O O . LYS A 1 93 ? 14.169 -1.790 -5.835 1.00 62.88 93 LYS A O 1
ATOM 721 N N . ALA A 1 94 ? 13.276 -3.892 -5.864 1.00 74.81 94 ALA A N 1
ATOM 722 C CA . ALA A 1 94 ? 11.856 -3.587 -5.932 1.00 74.81 94 ALA A CA 1
ATOM 723 C C . ALA A 1 94 ? 11.208 -3.571 -4.541 1.00 74.81 94 ALA A C 1
ATOM 725 O O . ALA A 1 94 ? 11.691 -4.225 -3.617 1.00 74.81 94 ALA A O 1
ATOM 726 N N . LEU A 1 95 ? 10.107 -2.832 -4.434 1.00 82.31 95 LEU A N 1
ATOM 727 C CA . LEU A 1 95 ? 9.266 -2.725 -3.251 1.00 82.31 95 LEU A CA 1
ATOM 728 C C . LEU A 1 95 ? 8.722 -4.100 -2.850 1.00 82.31 95 LEU A C 1
ATOM 730 O O . LEU A 1 95 ? 8.113 -4.788 -3.665 1.00 82.31 95 LEU A O 1
ATOM 734 N N . CYS A 1 96 ? 8.919 -4.477 -1.591 1.00 83.56 96 CYS A N 1
ATOM 735 C CA . CYS A 1 96 ? 8.364 -5.694 -1.002 1.00 83.56 96 CYS A CA 1
ATOM 736 C C . CYS A 1 96 ? 7.406 -5.341 0.148 1.00 83.56 96 CYS A C 1
ATOM 738 O O . CYS A 1 96 ? 7.503 -4.256 0.715 1.00 83.56 96 CYS A O 1
ATOM 740 N N . TYR A 1 97 ? 6.541 -6.272 0.575 1.00 87.81 97 TYR A N 1
ATOM 741 C CA . TYR A 1 97 ? 5.683 -6.059 1.757 1.00 87.81 97 TYR A CA 1
ATOM 742 C C . TYR A 1 97 ? 6.482 -5.703 3.017 1.00 87.81 97 TYR A C 1
ATOM 744 O O . TYR A 1 97 ? 6.050 -4.876 3.806 1.00 87.81 97 TYR A O 1
ATOM 752 N N . LYS A 1 98 ? 7.709 -6.221 3.144 1.00 82.56 98 LYS A N 1
ATOM 753 C CA . LYS A 1 98 ? 8.646 -5.885 4.231 1.00 82.56 98 LYS A CA 1
ATOM 754 C C . LYS A 1 98 ? 9.052 -4.404 4.269 1.00 82.56 98 LYS A C 1
ATOM 756 O O . LYS A 1 98 ? 9.508 -3.929 5.302 1.00 82.56 98 LYS A O 1
ATOM 761 N N . ASP A 1 99 ? 8.910 -3.684 3.156 1.00 82.50 99 ASP A N 1
ATOM 762 C CA . ASP A 1 99 ? 9.174 -2.243 3.057 1.00 82.50 99 ASP A CA 1
ATOM 763 C C . ASP A 1 99 ? 7.918 -1.391 3.340 1.00 82.50 99 ASP A C 1
ATOM 765 O O . ASP A 1 99 ? 7.978 -0.155 3.290 1.00 82.50 99 ASP A O 1
ATOM 769 N N . ILE A 1 100 ? 6.781 -2.042 3.612 1.00 88.81 100 ILE A N 1
ATOM 770 C CA . ILE A 1 100 ? 5.484 -1.430 3.889 1.00 88.81 100 ILE A CA 1
ATOM 771 C C . ILE A 1 100 ? 5.106 -1.729 5.338 1.00 88.81 100 ILE A C 1
ATOM 773 O O . ILE A 1 100 ? 4.987 -2.874 5.756 1.00 88.81 100 ILE A O 1
ATOM 777 N N . MET A 1 101 ? 4.871 -0.678 6.110 1.00 90.25 101 MET A N 1
ATOM 778 C CA . MET A 1 101 ? 4.332 -0.787 7.458 1.00 90.25 101 MET A CA 1
ATOM 779 C C . MET A 1 101 ? 2.860 -0.394 7.427 1.00 90.25 101 MET A C 1
ATOM 781 O O . MET A 1 101 ? 2.544 0.776 7.214 1.00 90.25 101 MET A O 1
ATOM 785 N N . MET A 1 102 ? 1.970 -1.359 7.649 1.00 90.38 102 MET A N 1
ATOM 786 C CA . MET A 1 102 ? 0.541 -1.105 7.828 1.00 90.38 102 MET A CA 1
ATOM 787 C C . MET A 1 102 ? 0.246 -0.833 9.310 1.00 90.38 102 MET A C 1
ATOM 789 O O . MET A 1 102 ? 0.835 -1.452 10.197 1.00 90.38 102 MET A O 1
ATOM 793 N N . ILE A 1 103 ? -0.614 0.141 9.601 1.00 88.75 103 ILE A N 1
ATOM 794 C CA . ILE A 1 103 ? -0.890 0.618 10.962 1.00 88.75 103 ILE A CA 1
ATOM 795 C C . ILE A 1 103 ? -2.369 0.984 11.067 1.00 88.75 103 ILE A C 1
ATOM 797 O O . ILE A 1 103 ? -2.873 1.718 10.225 1.00 88.75 103 ILE A O 1
ATOM 801 N N . ILE A 1 104 ? -3.055 0.560 12.124 1.00 89.44 104 ILE A N 1
ATOM 802 C CA . ILE A 1 104 ? -4.329 1.166 12.513 1.00 89.44 104 ILE A CA 1
ATOM 803 C C . ILE A 1 104 ? -4.051 2.410 13.339 1.00 89.44 104 ILE A C 1
ATOM 805 O O . ILE A 1 104 ? -3.355 2.349 14.351 1.00 89.44 104 ILE A O 1
ATOM 809 N N . VAL A 1 105 ? -4.596 3.541 12.912 1.00 86.69 105 VAL A N 1
ATOM 810 C CA . VAL A 1 105 ? -4.478 4.825 13.601 1.00 86.69 105 VAL A CA 1
ATOM 811 C C . VAL A 1 105 ? -5.863 5.279 14.028 1.00 86.69 105 VAL A C 1
ATOM 813 O O . VAL A 1 105 ? -6.814 5.202 13.248 1.00 86.69 105 VAL A O 1
ATOM 816 N N . GLN A 1 106 ? -5.979 5.776 15.255 1.00 85.75 106 GLN A N 1
ATOM 817 C CA . GLN A 1 106 ? -7.203 6.412 15.711 1.00 85.75 106 GLN A CA 1
ATOM 818 C C . GLN A 1 106 ? -7.254 7.859 15.212 1.00 85.75 106 GLN A C 1
ATOM 820 O O . GLN A 1 106 ? -6.344 8.654 15.443 1.00 85.75 106 GLN A O 1
ATOM 825 N N . HIS A 1 107 ? -8.322 8.219 14.503 1.00 84.81 107 HIS A N 1
ATOM 826 C CA . HIS A 1 107 ? -8.499 9.584 14.028 1.00 84.81 107 HIS A CA 1
ATOM 827 C C . HIS A 1 107 ? -8.802 10.527 15.210 1.00 84.81 107 HIS A C 1
ATOM 829 O O . HIS A 1 107 ? -9.792 10.310 15.917 1.00 84.81 107 HIS A O 1
ATOM 835 N N . PRO A 1 108 ? -8.034 11.618 15.398 1.00 79.94 108 PRO A N 1
ATOM 836 C CA . PRO A 1 108 ? -8.043 12.395 16.641 1.00 79.94 108 PRO A CA 1
ATOM 837 C C . PRO A 1 108 ? -9.376 13.094 16.932 1.00 79.94 108 PRO A C 1
ATOM 839 O O . PRO A 1 108 ? -9.713 13.314 18.088 1.00 79.94 108 PRO A O 1
ATOM 842 N N . PHE A 1 109 ? -10.154 13.429 15.897 1.00 83.12 109 PHE A N 1
ATOM 843 C CA . PHE A 1 109 ? -11.430 14.139 16.067 1.00 83.12 109 PHE A CA 1
ATOM 844 C C . PHE A 1 109 ? -12.659 13.232 16.032 1.00 83.12 109 PHE A C 1
ATOM 846 O O . PHE A 1 109 ? -13.711 13.611 16.529 1.00 83.12 109 PHE A O 1
ATOM 853 N N . THR A 1 110 ? -12.566 12.063 15.395 1.00 86.31 110 THR A N 1
ATOM 854 C CA . THR A 1 110 ? -13.735 11.180 15.200 1.00 86.31 110 THR A CA 1
ATOM 855 C C . THR A 1 110 ? -13.655 9.922 16.050 1.00 86.31 110 THR A C 1
ATOM 857 O O . THR A 1 110 ? -14.632 9.184 16.102 1.00 86.31 110 THR A O 1
ATOM 860 N N . GLY A 1 111 ? -12.499 9.640 16.662 1.00 83.88 111 GLY A N 1
ATOM 861 C CA . GLY A 1 111 ? -12.247 8.427 17.438 1.00 83.88 111 GLY A CA 1
ATOM 862 C C . GLY A 1 111 ? -12.228 7.142 16.607 1.00 83.88 111 GLY A C 1
ATOM 863 O O . GLY A 1 111 ? -12.023 6.070 17.165 1.00 83.88 111 GLY A O 1
ATOM 864 N N . ARG A 1 112 ? -12.432 7.228 15.285 1.00 84.94 112 ARG A N 1
ATOM 865 C CA . ARG A 1 112 ? -12.516 6.062 14.403 1.00 84.94 112 ARG A CA 1
ATOM 866 C C . ARG A 1 112 ? -11.132 5.486 14.144 1.00 84.94 112 ARG A C 1
ATOM 868 O O . ARG A 1 112 ? -10.225 6.224 13.758 1.00 84.94 112 ARG A O 1
ATOM 875 N N . CYS A 1 113 ? -11.006 4.176 14.288 1.00 86.94 113 CYS A N 1
ATOM 876 C CA . CYS A 1 113 ? -9.832 3.417 13.882 1.00 86.94 113 CYS A CA 1
ATOM 877 C C . CYS A 1 113 ? -9.805 3.288 12.358 1.00 86.94 113 CYS A C 1
ATOM 879 O O . CYS A 1 113 ? -10.808 2.931 11.738 1.00 86.94 113 CYS A O 1
ATOM 881 N N . MET A 1 114 ? -8.679 3.631 11.735 1.00 88.06 114 MET A N 1
ATOM 882 C CA . MET A 1 114 ? -8.535 3.562 10.285 1.00 88.06 114 MET A CA 1
ATOM 883 C C . MET A 1 114 ? -7.153 3.034 9.887 1.00 88.06 114 MET A C 1
ATOM 885 O O . MET A 1 114 ? -6.158 3.438 10.494 1.00 88.06 114 MET A O 1
ATOM 889 N N . PRO A 1 115 ? -7.053 2.190 8.843 1.00 91.38 115 PRO A N 1
ATOM 890 C CA . PRO A 1 115 ? -5.765 1.731 8.352 1.00 91.38 115 PRO A CA 1
ATOM 891 C C . PRO A 1 115 ? -5.035 2.851 7.608 1.00 91.38 115 PRO A C 1
ATOM 893 O O . PRO A 1 115 ? -5.573 3.499 6.707 1.00 91.38 115 PRO A O 1
ATOM 896 N N . ALA A 1 116 ? -3.779 3.038 7.972 1.00 91.62 116 ALA A N 1
ATOM 897 C CA . ALA A 1 116 ? -2.795 3.888 7.333 1.00 91.62 116 ALA A CA 1
ATOM 898 C C . ALA A 1 116 ? -1.565 3.041 6.986 1.00 91.62 116 ALA A C 1
ATOM 900 O O . ALA A 1 116 ? -1.338 1.984 7.575 1.00 91.62 116 ALA A O 1
ATOM 901 N N . MET A 1 117 ? -0.747 3.506 6.046 1.00 93.44 117 MET A N 1
ATOM 902 C CA . MET A 1 117 ? 0.507 2.826 5.721 1.00 93.44 117 MET A CA 1
ATOM 903 C C . MET A 1 117 ? 1.672 3.798 5.611 1.00 93.44 117 MET A C 1
ATOM 905 O O . MET A 1 117 ? 1.511 4.940 5.179 1.00 93.44 117 MET A O 1
ATOM 909 N N . ALA A 1 118 ? 2.859 3.314 5.956 1.00 90.75 118 ALA A N 1
ATOM 910 C CA . ALA A 1 118 ? 4.123 3.964 5.663 1.00 90.75 118 ALA A CA 1
ATOM 911 C C . ALA A 1 118 ? 4.924 3.093 4.693 1.00 90.75 118 ALA A C 1
ATOM 913 O O . ALA A 1 118 ? 5.076 1.894 4.918 1.00 90.75 118 ALA A O 1
ATOM 914 N N . ILE A 1 119 ? 5.443 3.688 3.620 1.00 88.56 119 ILE A N 1
ATOM 915 C CA . ILE A 1 119 ? 6.255 2.983 2.622 1.00 88.56 119 ILE A CA 1
ATOM 916 C C . ILE A 1 119 ? 7.642 3.591 2.586 1.00 88.56 119 ILE A C 1
ATOM 918 O O . ILE A 1 119 ? 7.797 4.800 2.393 1.00 88.56 119 ILE A O 1
ATOM 922 N N . LYS A 1 120 ? 8.658 2.741 2.719 1.00 83.50 120 LYS A N 1
ATOM 923 C CA . LYS A 1 120 ? 10.053 3.156 2.663 1.00 83.50 120 LYS A CA 1
ATOM 924 C C . LYS A 1 120 ? 10.647 2.893 1.282 1.00 83.50 120 LYS A C 1
ATOM 926 O O . LYS A 1 120 ? 10.865 1.754 0.886 1.00 83.50 120 LYS A O 1
ATOM 931 N N . PHE A 1 121 ? 11.041 3.954 0.584 1.00 76.88 121 PHE A N 1
ATOM 932 C CA . PHE A 1 121 ? 11.838 3.843 -0.637 1.00 76.88 121 PHE A CA 1
ATOM 933 C C . PHE A 1 121 ? 13.310 4.110 -0.338 1.00 76.88 121 PHE A C 1
ATOM 935 O O . PHE A 1 121 ? 13.689 5.212 0.045 1.00 76.88 121 PHE A O 1
ATOM 942 N N . ILE A 1 122 ? 14.167 3.110 -0.561 1.00 69.88 122 ILE A N 1
ATOM 943 C CA . ILE A 1 122 ? 15.618 3.221 -0.310 1.00 69.88 122 ILE A CA 1
ATOM 944 C C . ILE A 1 122 ? 16.288 4.193 -1.296 1.00 69.88 122 ILE A C 1
ATOM 946 O O . ILE A 1 122 ? 17.251 4.875 -0.951 1.00 69.88 122 ILE A O 1
ATOM 950 N N . HIS A 1 123 ? 15.805 4.235 -2.542 1.00 66.00 123 HIS A N 1
ATOM 951 C CA . HIS A 1 123 ? 16.302 5.190 -3.532 1.00 66.00 123 HIS A CA 1
ATOM 952 C C . HIS A 1 123 ? 15.113 5.903 -4.164 1.00 66.00 123 HIS A C 1
ATOM 954 O O . HIS A 1 123 ? 14.340 5.294 -4.907 1.00 66.00 123 HIS A O 1
ATOM 960 N N . HIS A 1 124 ? 14.979 7.182 -3.840 1.00 65.56 124 HIS A N 1
ATOM 961 C CA . HIS A 1 124 ? 13.971 8.081 -4.385 1.00 65.56 124 HIS A CA 1
ATOM 962 C C . HIS A 1 124 ? 14.541 8.899 -5.567 1.00 65.56 124 HIS A C 1
ATOM 964 O O . HIS A 1 124 ? 15.749 8.886 -5.824 1.00 65.56 124 HIS A O 1
ATOM 970 N N . LYS A 1 125 ? 13.673 9.531 -6.367 1.00 57.06 125 LYS A N 1
ATOM 971 C CA . LYS A 1 125 ? 14.035 10.243 -7.606 1.00 57.06 125 LYS A CA 1
ATOM 972 C C . LYS A 1 125 ? 15.038 11.375 -7.315 1.00 57.06 125 LYS A C 1
ATOM 974 O O . LYS A 1 125 ? 14.851 12.150 -6.392 1.00 57.06 125 LYS A O 1
ATOM 979 N N . GLY A 1 126 ? 16.083 11.492 -8.142 1.00 54.25 126 GLY A N 1
ATOM 980 C CA . GLY A 1 126 ? 17.067 12.587 -8.071 1.00 54.25 126 GLY A CA 1
ATOM 981 C C . GLY A 1 126 ? 18.246 12.359 -7.118 1.00 54.25 126 GLY A C 1
ATOM 982 O O . GLY A 1 126 ? 19.126 13.207 -7.039 1.00 54.25 126 GLY A O 1
ATOM 983 N N . ALA A 1 127 ? 18.307 11.220 -6.423 1.00 52.78 127 ALA A N 1
ATOM 984 C CA . ALA A 1 127 ? 19.502 10.823 -5.686 1.00 52.78 127 ALA A CA 1
ATOM 985 C C . ALA A 1 127 ? 20.467 10.083 -6.631 1.00 52.78 127 ALA A C 1
ATOM 987 O O . ALA A 1 127 ? 20.139 8.999 -7.120 1.00 52.78 127 ALA A O 1
ATOM 988 N N . ASP A 1 128 ? 21.637 10.670 -6.903 1.00 54.56 128 ASP A N 1
ATOM 989 C CA . ASP A 1 128 ? 22.726 10.115 -7.726 1.00 54.56 128 ASP A CA 1
ATOM 990 C C . ASP A 1 128 ? 23.287 8.807 -7.151 1.00 54.56 128 ASP A C 1
ATOM 992 O O . ASP A 1 128 ? 24.348 8.785 -6.531 1.00 54.56 128 ASP A O 1
ATOM 996 N N . ASN A 1 129 ? 22.544 7.707 -7.300 1.00 52.91 129 ASN A N 1
ATOM 997 C CA . ASN A 1 129 ? 22.874 6.351 -6.840 1.00 52.91 129 ASN A CA 1
ATOM 998 C C . ASN A 1 129 ? 23.232 6.206 -5.345 1.00 52.91 129 ASN A C 1
ATOM 1000 O O . ASN A 1 129 ? 23.490 5.094 -4.890 1.00 52.91 129 ASN A O 1
ATOM 1004 N N . LYS A 1 130 ? 23.205 7.289 -4.564 1.00 58.09 130 LYS A N 1
ATOM 1005 C CA . LYS A 1 130 ? 23.389 7.279 -3.115 1.00 58.09 130 LYS A CA 1
ATOM 1006 C C . LYS A 1 130 ? 22.047 6.985 -2.444 1.00 58.09 130 LYS A C 1
ATOM 1008 O O . LYS A 1 130 ? 21.044 7.604 -2.814 1.00 58.09 130 LYS A O 1
ATOM 1013 N N . PRO A 1 131 ? 21.996 6.064 -1.469 1.00 59.75 131 PRO A N 1
ATOM 1014 C CA . PRO A 1 131 ? 20.767 5.791 -0.744 1.00 59.75 131 PRO A CA 1
ATOM 1015 C C . PRO A 1 131 ? 20.345 7.056 0.009 1.00 59.75 131 PRO A C 1
ATOM 1017 O O . PRO A 1 131 ? 21.076 7.567 0.855 1.00 59.75 131 PRO A O 1
ATOM 1020 N N . ARG A 1 132 ? 19.157 7.564 -0.314 1.00 65.19 132 ARG A N 1
ATOM 1021 C CA . ARG A 1 132 ? 18.436 8.559 0.485 1.00 65.19 132 ARG A CA 1
ATOM 1022 C C . ARG A 1 132 ? 17.078 7.956 0.812 1.00 65.19 132 ARG A C 1
ATOM 1024 O O . ARG A 1 132 ? 16.139 8.132 0.033 1.00 65.19 132 ARG A O 1
ATOM 1031 N N . PRO A 1 133 ? 16.996 7.174 1.900 1.00 73.25 133 PRO A N 1
ATOM 1032 C CA . PRO A 1 133 ? 15.748 6.571 2.327 1.00 73.25 133 PRO A CA 1
ATOM 1033 C C . PRO A 1 133 ? 14.692 7.658 2.523 1.00 73.25 133 PRO A C 1
ATOM 1035 O O . PRO A 1 133 ? 14.924 8.627 3.237 1.00 73.25 133 PRO A O 1
ATOM 1038 N N . THR A 1 134 ? 13.554 7.521 1.853 1.00 79.06 134 THR A N 1
ATOM 1039 C CA . THR A 1 134 ? 12.405 8.420 2.009 1.00 79.06 134 THR A CA 1
ATOM 1040 C C . THR A 1 134 ? 11.203 7.589 2.419 1.00 79.06 134 THR A C 1
ATOM 1042 O O . THR A 1 134 ? 10.918 6.565 1.792 1.00 79.06 134 THR A O 1
ATOM 1045 N N . ILE A 1 135 ? 10.519 8.016 3.478 1.00 86.69 135 ILE A N 1
ATOM 1046 C CA . ILE A 1 135 ? 9.320 7.359 3.994 1.00 86.69 135 ILE A CA 1
ATOM 1047 C C . ILE A 1 135 ? 8.112 8.200 3.591 1.00 86.69 135 ILE A C 1
ATOM 1049 O O . ILE A 1 135 ? 8.058 9.393 3.880 1.00 86.69 135 ILE A O 1
ATOM 1053 N N . PHE A 1 136 ? 7.152 7.575 2.917 1.00 89.12 136 PHE A N 1
ATOM 1054 C CA . PHE A 1 136 ? 5.883 8.191 2.543 1.00 89.12 136 PHE A CA 1
ATOM 1055 C C . PHE A 1 136 ? 4.781 7.666 3.446 1.00 89.12 136 PHE A C 1
ATOM 1057 O O . PHE A 1 136 ? 4.658 6.454 3.614 1.00 89.12 136 PHE A O 1
ATOM 1064 N N . PHE A 1 137 ? 3.965 8.569 3.980 1.00 90.88 137 PHE A N 1
ATOM 1065 C CA . PHE A 1 137 ? 2.798 8.229 4.785 1.00 90.88 137 PHE A CA 1
ATOM 1066 C C . PHE A 1 137 ? 1.532 8.357 3.945 1.00 90.88 137 PHE A C 1
ATOM 1068 O O . PHE A 1 137 ? 1.333 9.354 3.251 1.00 90.88 137 PHE A O 1
ATOM 1075 N N . PHE A 1 138 ? 0.665 7.358 4.040 1.00 91.94 138 PHE A N 1
ATOM 1076 C CA . PHE A 1 138 ? -0.609 7.308 3.344 1.00 91.94 138 PHE A CA 1
ATOM 1077 C C . PHE A 1 138 ? -1.727 7.125 4.356 1.00 91.94 138 PHE A C 1
ATOM 1079 O O . PHE A 1 138 ? -1.718 6.189 5.156 1.00 91.94 138 PHE A O 1
ATOM 1086 N N . ALA A 1 139 ? -2.705 8.017 4.275 1.00 89.31 139 ALA A N 1
ATOM 1087 C CA . ALA A 1 139 ? -3.927 7.962 5.053 1.00 89.31 139 ALA A CA 1
ATOM 1088 C C . ALA A 1 139 ? -5.120 7.611 4.146 1.00 89.31 139 ALA A C 1
ATOM 1090 O O . ALA A 1 139 ? -5.043 7.761 2.920 1.00 89.31 139 ALA A O 1
ATOM 1091 N N . PRO A 1 140 ? -6.240 7.166 4.731 1.00 88.62 140 PRO A N 1
ATOM 1092 C CA . PRO A 1 140 ? -7.482 6.977 4.006 1.00 88.62 140 PRO A CA 1
ATOM 1093 C C . PRO A 1 140 ? -7.967 8.209 3.256 1.00 88.62 140 PRO A C 1
ATOM 1095 O O . PRO A 1 140 ? -7.874 9.338 3.734 1.00 88.62 140 PRO A O 1
ATOM 1098 N N . THR A 1 141 ? -8.555 7.972 2.086 1.00 87.69 141 THR A N 1
ATOM 1099 C CA . THR A 1 141 ? -9.212 8.999 1.275 1.00 87.69 141 THR A CA 1
ATOM 1100 C C . THR A 1 141 ? -10.626 8.568 0.923 1.00 87.69 141 THR A C 1
ATOM 1102 O O . THR A 1 141 ? -10.937 7.383 0.846 1.00 87.69 141 THR A O 1
ATOM 1105 N N . ARG A 1 142 ? -11.501 9.550 0.694 1.00 84.38 142 ARG A N 1
ATOM 1106 C CA . ARG A 1 142 ? -12.916 9.320 0.367 1.00 84.38 142 ARG A CA 1
ATOM 1107 C C . ARG A 1 142 ? -13.119 8.735 -1.031 1.00 84.38 142 ARG A C 1
ATOM 1109 O O . ARG A 1 142 ? -14.165 8.164 -1.306 1.00 84.38 142 ARG A O 1
ATOM 1116 N N . LYS A 1 143 ? -12.151 8.921 -1.933 1.00 86.75 143 LYS A N 1
ATOM 1117 C CA . LYS A 1 143 ? -12.235 8.448 -3.319 1.00 86.75 143 LYS A CA 1
ATOM 1118 C C . LYS A 1 143 ? -11.492 7.124 -3.445 1.00 86.75 143 LYS A C 1
ATOM 1120 O O . LYS A 1 143 ? -10.267 7.115 -3.385 1.00 86.75 143 LYS A O 1
ATOM 1125 N N . LEU A 1 144 ? -12.226 6.035 -3.680 1.00 78.56 144 LEU A N 1
ATOM 1126 C CA . LEU A 1 144 ? -11.665 4.680 -3.771 1.00 78.56 144 LEU A CA 1
ATOM 1127 C C . LEU A 1 144 ? -10.537 4.572 -4.810 1.00 78.56 144 LEU A C 1
ATOM 1129 O O . LEU A 1 144 ? -9.503 3.976 -4.533 1.00 78.56 144 LEU A O 1
ATOM 1133 N N . LEU A 1 145 ? -10.685 5.252 -5.954 1.00 83.69 145 LEU A N 1
ATOM 1134 C CA . LEU A 1 145 ? -9.662 5.331 -7.010 1.00 83.69 145 LEU A CA 1
ATOM 1135 C C . LEU A 1 145 ? -8.297 5.840 -6.515 1.00 83.69 145 LEU A C 1
ATOM 1137 O O . LEU A 1 145 ? -7.268 5.548 -7.116 1.00 83.69 145 LEU A O 1
ATOM 1141 N N . PHE A 1 146 ? -8.286 6.594 -5.419 1.00 85.81 146 PHE A N 1
ATOM 1142 C CA . PHE A 1 146 ? -7.107 7.209 -4.820 1.00 85.81 146 PHE A CA 1
ATOM 1143 C C . PHE A 1 146 ? -6.686 6.536 -3.507 1.00 85.81 146 PHE A C 1
ATOM 1145 O O . PHE A 1 146 ? -5.719 6.954 -2.871 1.00 85.81 146 PHE A O 1
ATOM 1152 N N . TYR A 1 147 ? -7.400 5.496 -3.071 1.00 91.94 147 TYR A N 1
ATOM 1153 C CA . TYR A 1 147 ? -7.184 4.885 -1.769 1.00 91.94 147 TYR A CA 1
ATOM 1154 C C . TYR A 1 147 ? -6.106 3.798 -1.809 1.00 91.94 147 TYR A C 1
ATOM 1156 O O . TYR A 1 147 ? -6.387 2.611 -1.670 1.00 91.94 147 TYR A O 1
ATOM 1164 N N . ALA A 1 148 ? -4.849 4.231 -1.951 1.00 93.75 148 ALA A N 1
ATOM 1165 C CA . ALA A 1 148 ? -3.690 3.342 -2.067 1.00 93.75 148 ALA A CA 1
ATOM 1166 C C . ALA A 1 148 ? -3.565 2.334 -0.910 1.00 93.75 148 ALA A C 1
ATOM 1168 O O . ALA A 1 148 ? -3.170 1.194 -1.139 1.00 93.75 148 ALA A O 1
ATOM 1169 N N . VAL A 1 149 ? -3.945 2.725 0.315 1.00 93.88 149 VAL A N 1
ATOM 1170 C CA . VAL A 1 149 ? -3.916 1.817 1.474 1.00 93.88 149 VAL A CA 1
ATOM 1171 C C . VAL A 1 149 ? -4.833 0.616 1.247 1.00 93.88 149 VAL A C 1
ATOM 1173 O O . VAL A 1 149 ? -4.411 -0.502 1.496 1.00 93.88 149 VAL A O 1
ATOM 1176 N N . SER A 1 150 ? -6.049 0.818 0.724 1.00 93.19 150 SER A N 1
ATOM 1177 C CA . SER A 1 150 ? -6.990 -0.281 0.465 1.00 93.19 150 SER A CA 1
ATOM 1178 C C . SER A 1 150 ? -6.489 -1.222 -0.623 1.00 93.19 150 SER A C 1
ATOM 1180 O O . SER A 1 150 ? -6.658 -2.433 -0.503 1.00 93.19 150 SER A O 1
ATOM 1182 N N . THR A 1 151 ? -5.868 -0.688 -1.676 1.00 93.94 151 THR A N 1
ATOM 1183 C CA . THR A 1 151 ? -5.323 -1.505 -2.767 1.00 93.94 151 THR A CA 1
ATOM 1184 C C . THR A 1 151 ? -4.193 -2.401 -2.260 1.00 93.94 151 THR A C 1
ATOM 1186 O O . THR A 1 151 ? -4.204 -3.604 -2.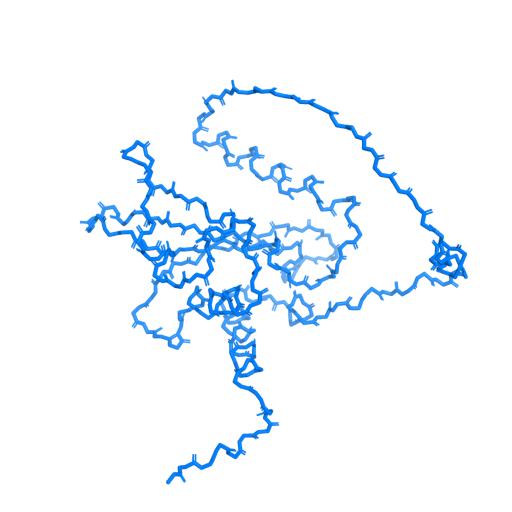502 1.00 93.94 151 THR A O 1
ATOM 1189 N N . ILE A 1 152 ? -3.247 -1.833 -1.502 1.00 94.00 152 ILE A N 1
ATOM 1190 C CA . ILE A 1 152 ? -2.132 -2.585 -0.907 1.00 94.00 152 ILE A CA 1
ATOM 1191 C C . ILE A 1 152 ? -2.627 -3.569 0.156 1.00 94.00 152 ILE A C 1
ATOM 1193 O O . ILE A 1 152 ? -2.165 -4.703 0.184 1.00 94.00 152 ILE A O 1
ATOM 1197 N N . LEU A 1 153 ? -3.595 -3.171 0.984 1.00 93.38 153 LEU A N 1
ATOM 1198 C CA . LEU A 1 153 ? -4.227 -4.037 1.981 1.00 93.38 153 LEU A CA 1
ATOM 1199 C C . LEU A 1 153 ? -4.884 -5.264 1.338 1.00 93.38 153 LEU A C 1
ATOM 1201 O O . LEU A 1 153 ? -4.733 -6.372 1.836 1.00 93.38 153 LEU A O 1
ATOM 1205 N N . THR A 1 154 ? -5.577 -5.068 0.215 1.00 93.44 154 THR A N 1
ATOM 1206 C CA . THR A 1 154 ? -6.225 -6.158 -0.532 1.00 93.44 154 THR A CA 1
ATOM 1207 C C . THR A 1 154 ? -5.194 -7.138 -1.083 1.00 93.44 154 THR A C 1
ATOM 1209 O O . THR A 1 154 ? -5.384 -8.343 -0.967 1.00 93.44 154 THR A O 1
ATOM 1212 N N . LEU A 1 155 ? -4.089 -6.631 -1.643 1.00 93.00 155 LEU A N 1
ATOM 1213 C CA . LEU A 1 155 ? -2.990 -7.474 -2.124 1.00 93.00 155 LEU A CA 1
ATOM 1214 C C . LEU A 1 155 ? -2.328 -8.242 -0.972 1.00 93.00 155 LEU A C 1
ATOM 1216 O O . LEU A 1 155 ? -2.129 -9.444 -1.083 1.00 93.00 155 LEU A O 1
ATOM 1220 N N . ALA A 1 156 ? -2.065 -7.578 0.157 1.00 92.88 156 ALA A N 1
ATOM 1221 C CA . ALA A 1 156 ? -1.452 -8.207 1.324 1.00 92.88 156 ALA A CA 1
ATOM 1222 C C . ALA A 1 156 ? -2.332 -9.307 1.939 1.00 92.88 156 ALA A C 1
ATOM 1224 O O . ALA A 1 156 ? -1.808 -10.337 2.346 1.00 92.88 156 ALA A O 1
ATOM 1225 N N . LEU A 1 157 ? -3.654 -9.106 1.983 1.00 92.88 157 LEU A N 1
ATOM 1226 C CA . LEU A 1 157 ? -4.611 -10.132 2.409 1.00 92.88 157 LEU A CA 1
ATOM 1227 C C . LEU A 1 157 ? -4.665 -11.305 1.428 1.00 92.88 157 LEU A C 1
ATOM 1229 O O . LEU A 1 157 ? -4.695 -12.450 1.851 1.00 92.88 157 LEU A O 1
ATOM 1233 N N . HIS A 1 158 ? -4.682 -11.023 0.125 1.00 92.00 158 HIS A N 1
ATOM 1234 C CA . HIS A 1 158 ? -4.705 -12.062 -0.903 1.00 92.00 158 HIS A CA 1
ATOM 1235 C C . HIS A 1 158 ? -3.427 -12.917 -0.899 1.00 92.00 158 HIS A C 1
ATOM 1237 O O . HIS A 1 158 ? -3.483 -14.107 -1.196 1.00 92.00 158 HIS A O 1
ATOM 1243 N N . ASP A 1 159 ? -2.285 -12.309 -0.578 1.00 91.19 159 ASP A N 1
ATOM 124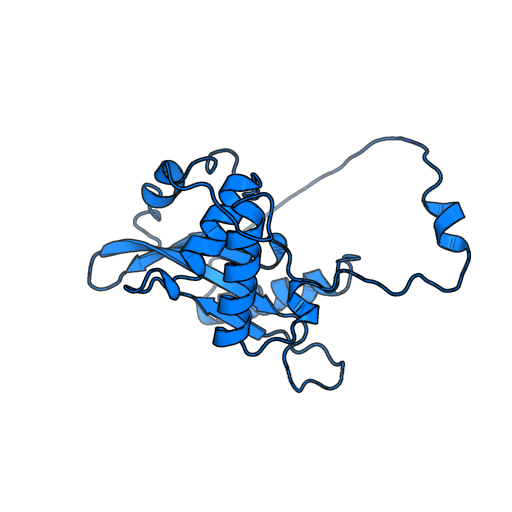4 C CA . ASP A 1 159 ? -0.976 -12.964 -0.575 1.00 91.19 159 ASP A CA 1
ATOM 1245 C C . ASP A 1 159 ? -0.569 -13.511 0.813 1.00 91.19 159 ASP A C 1
ATOM 1247 O O . ASP A 1 159 ? 0.578 -13.927 0.973 1.00 91.19 159 ASP A O 1
ATOM 1251 N N . ASP A 1 160 ? -1.462 -13.474 1.814 1.00 90.56 160 ASP A N 1
ATOM 1252 C CA . ASP A 1 160 ? -1.192 -13.861 3.212 1.00 90.56 160 ASP A CA 1
ATOM 1253 C C . ASP A 1 160 ? 0.103 -13.226 3.772 1.00 90.56 160 ASP A C 1
ATOM 1255 O O . ASP A 1 160 ? 0.946 -13.874 4.394 1.00 90.56 160 ASP A O 1
ATOM 1259 N N . ALA A 1 161 ? 0.293 -11.930 3.508 1.00 90.25 161 ALA A N 1
ATOM 1260 C CA . ALA A 1 161 ? 1.571 -11.242 3.697 1.00 90.25 161 ALA A CA 1
ATOM 1261 C C . ALA A 1 161 ? 1.774 -10.599 5.083 1.00 90.25 161 ALA A C 1
ATOM 1263 O O . ALA A 1 161 ? 2.811 -9.968 5.307 1.00 90.25 161 ALA A O 1
ATOM 1264 N N . PHE A 1 162 ? 0.798 -10.706 5.987 1.00 88.81 162 PHE A N 1
ATOM 1265 C CA . PHE A 1 162 ? 0.927 -10.227 7.366 1.00 88.81 162 PHE A CA 1
ATOM 1266 C C . PHE A 1 162 ? 1.755 -11.211 8.205 1.00 88.81 162 PHE A C 1
ATOM 1268 O O . PHE A 1 162 ? 1.606 -12.424 8.076 1.00 88.81 162 PHE A O 1
ATOM 1275 N N . ASP A 1 163 ? 2.612 -10.695 9.088 1.00 83.44 163 ASP A N 1
ATOM 1276 C CA . ASP A 1 163 ? 3.381 -11.517 10.029 1.00 83.44 163 ASP A CA 1
ATOM 1277 C C . ASP A 1 163 ? 2.467 -12.074 11.143 1.00 83.44 163 ASP A C 1
ATOM 1279 O O . ASP A 1 163 ? 2.707 -13.172 11.655 1.00 83.44 163 ASP A O 1
ATOM 1283 N N . ALA A 1 164 ? 1.413 -11.343 11.531 1.00 81.62 164 ALA A N 1
ATOM 1284 C CA . ALA A 1 164 ? 0.432 -11.788 12.515 1.00 81.62 164 ALA A CA 1
ATOM 1285 C C . ALA A 1 164 ? -0.545 -12.815 11.913 1.00 81.62 164 ALA A C 1
ATOM 1287 O O . ALA A 1 164 ? -1.375 -12.460 11.072 1.00 81.62 164 ALA A O 1
ATOM 1288 N N . PRO A 1 165 ? -0.581 -14.056 12.438 1.00 78.75 165 PRO A N 1
ATOM 1289 C CA . PRO A 1 165 ? -1.451 -15.114 11.919 1.00 78.75 165 PRO A CA 1
ATOM 1290 C C . PRO A 1 165 ? -2.946 -14.857 12.167 1.00 78.75 165 PRO A C 1
ATOM 1292 O O . PRO A 1 165 ? -3.792 -15.559 11.623 1.00 78.75 165 PRO A O 1
ATOM 1295 N N . SER A 1 166 ? -3.295 -13.869 12.997 1.00 82.81 166 SER A N 1
ATOM 1296 C CA . SER A 1 166 ? -4.681 -13.454 13.230 1.00 82.81 166 SER A CA 1
ATOM 1297 C C . SER A 1 166 ? -5.232 -12.524 12.142 1.00 82.81 166 SER A C 1
ATOM 1299 O O . SER A 1 166 ? -6.441 -12.317 12.086 1.00 82.81 166 SER A O 1
ATOM 1301 N N . LEU A 1 167 ? -4.378 -11.936 11.296 1.00 84.81 167 LEU A N 1
ATOM 1302 C CA . LEU A 1 167 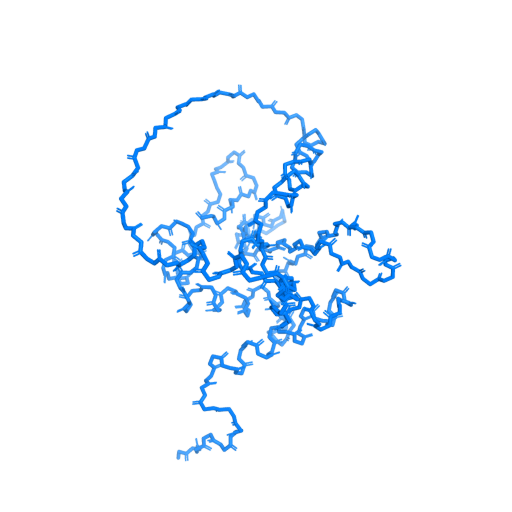? -4.754 -10.912 10.311 1.00 84.81 167 LEU A CA 1
ATOM 1303 C C . LEU A 1 167 ? -4.990 -11.501 8.913 1.00 84.81 167 LEU A C 1
ATOM 1305 O O . LEU A 1 167 ? -4.445 -11.028 7.922 1.00 84.81 167 LEU A O 1
ATOM 1309 N N . THR A 1 168 ? -5.823 -12.535 8.832 1.00 87.62 168 THR A N 1
ATOM 1310 C CA . THR A 1 168 ? -6.137 -13.237 7.572 1.00 87.62 168 THR A CA 1
ATOM 1311 C C . THR A 1 168 ? -7.349 -12.666 6.840 1.00 87.62 168 THR A C 1
ATOM 1313 O O . THR A 1 168 ? -7.611 -13.005 5.691 1.00 87.62 168 THR A O 1
ATOM 1316 N N . THR A 1 169 ? -8.129 -11.801 7.494 1.00 91.19 169 THR A N 1
ATOM 1317 C CA . THR A 1 169 ? -9.376 -11.261 6.941 1.00 91.19 169 THR A CA 1
ATOM 1318 C C . THR A 1 169 ? -9.445 -9.750 7.081 1.00 91.19 169 THR A C 1
ATOM 1320 O O . THR A 1 169 ? -8.895 -9.156 8.009 1.00 91.19 169 THR A O 1
ATOM 1323 N N . ALA A 1 170 ? -10.181 -9.113 6.167 1.00 89.88 170 ALA A N 1
ATOM 1324 C CA . ALA A 1 170 ? -10.420 -7.677 6.234 1.00 89.88 170 ALA A CA 1
ATOM 1325 C C . ALA A 1 170 ? -11.152 -7.284 7.528 1.00 89.88 170 ALA A C 1
ATOM 1327 O O . ALA A 1 170 ? -10.786 -6.287 8.143 1.00 89.88 170 ALA A O 1
ATOM 1328 N N . SER A 1 171 ? -12.137 -8.075 7.973 1.00 90.00 171 SER A N 1
ATOM 1329 C CA . SER A 1 171 ? -12.859 -7.829 9.228 1.00 90.00 171 SER A CA 1
ATOM 1330 C C . SER A 1 171 ? -11.913 -7.802 10.423 1.00 90.00 171 SER A C 1
ATOM 1332 O O . SER A 1 171 ? -11.917 -6.818 11.152 1.00 90.00 171 SER A O 1
ATOM 1334 N N . ALA A 1 172 ? -11.016 -8.787 10.553 1.00 88.56 172 ALA A N 1
ATOM 1335 C CA . ALA A 1 172 ? -10.029 -8.818 11.635 1.00 88.56 172 ALA A CA 1
ATOM 1336 C C . ALA A 1 172 ? -9.143 -7.559 11.671 1.00 88.56 172 ALA A C 1
ATOM 1338 O O . ALA A 1 172 ? -8.742 -7.105 12.739 1.00 88.56 172 ALA A O 1
ATOM 1339 N N . ILE A 1 173 ? -8.860 -6.967 10.508 1.00 87.81 173 ILE A N 1
ATOM 1340 C CA . ILE A 1 173 ? -8.080 -5.732 10.407 1.00 87.81 173 ILE A CA 1
ATOM 1341 C C . ILE A 1 173 ? -8.922 -4.508 10.785 1.00 87.81 173 ILE A C 1
ATOM 1343 O O . ILE A 1 173 ? -8.471 -3.678 11.572 1.00 87.81 173 ILE A O 1
ATOM 1347 N N . PHE A 1 174 ? -10.138 -4.376 10.253 1.00 87.19 174 PHE A N 1
ATOM 1348 C CA . PHE A 1 174 ? -11.000 -3.218 10.524 1.00 87.19 174 PHE A CA 1
ATOM 1349 C C . PHE A 1 174 ? -11.594 -3.210 11.939 1.00 87.19 174 PHE A C 1
ATOM 1351 O O . PHE A 1 174 ? -11.921 -2.138 12.443 1.00 87.19 174 PHE A O 1
ATOM 1358 N N . GLU A 1 175 ? -11.700 -4.372 12.578 1.00 87.94 175 GLU A N 1
ATOM 1359 C CA . GLU A 1 175 ? -12.110 -4.529 13.979 1.00 87.94 175 GLU A CA 1
ATOM 1360 C C . GLU A 1 175 ? -10.934 -4.402 14.952 1.00 87.94 175 GLU A C 1
ATOM 1362 O O . GLU A 1 175 ? -11.136 -4.337 16.163 1.00 87.94 175 GLU A O 1
ATOM 1367 N N . SER A 1 176 ? -9.695 -4.365 14.452 1.00 84.56 176 SER A N 1
ATOM 1368 C CA . SER A 1 176 ? -8.542 -4.189 15.324 1.00 84.56 176 SER A CA 1
ATOM 1369 C C . SER A 1 176 ? -8.487 -2.762 15.866 1.00 84.56 176 SER A C 1
ATOM 1371 O O . SER A 1 176 ? -8.534 -1.775 15.129 1.00 84.56 176 SER A O 1
ATOM 1373 N N . GLU A 1 177 ? -8.371 -2.657 17.186 1.00 83.25 177 GLU A N 1
ATOM 1374 C CA . GLU A 1 177 ? -8.306 -1.383 17.888 1.00 83.25 177 GLU A CA 1
ATOM 1375 C C . GLU A 1 177 ? -6.961 -1.234 18.596 1.00 83.25 177 GLU A C 1
ATOM 1377 O O . GLU A 1 177 ? -6.436 -2.192 19.180 1.00 83.25 177 GLU A O 1
ATOM 1382 N N . PRO A 1 178 ? -6.366 -0.031 18.570 1.00 80.00 178 PRO A N 1
ATOM 1383 C CA . PRO A 1 178 ? -5.215 0.231 19.399 1.00 80.00 178 PRO A CA 1
ATOM 1384 C C . PRO A 1 178 ? -5.619 0.169 20.882 1.00 80.00 178 PRO A C 1
ATOM 1386 O O . PRO A 1 178 ? -6.715 0.596 21.247 1.00 80.00 178 PRO A O 1
ATOM 1389 N N . PRO A 1 179 ? -4.745 -0.347 21.767 1.00 75.81 179 PRO A N 1
ATOM 1390 C CA . PRO A 1 179 ? -4.998 -0.321 23.203 1.00 75.81 179 PRO A CA 1
ATOM 1391 C C . PRO A 1 179 ? -5.295 1.104 23.677 1.00 75.81 179 PRO A C 1
ATOM 1393 O O . PRO A 1 179 ? -4.656 2.033 23.198 1.00 75.81 179 PRO A O 1
ATOM 1396 N N . SER A 1 180 ? -6.155 1.276 24.683 1.00 71.69 180 SER A N 1
ATOM 1397 C CA . SER A 1 180 ? -6.633 2.586 25.178 1.00 71.69 180 SER A CA 1
ATOM 1398 C C . SER A 1 180 ? -5.550 3.614 25.553 1.00 71.69 180 SER A C 1
ATOM 1400 O O . SER A 1 180 ? -5.836 4.798 25.684 1.00 71.69 180 SER A O 1
ATOM 1402 N N . PHE A 1 181 ? -4.303 3.177 25.736 1.00 74.00 181 PHE A N 1
ATOM 1403 C CA . PHE A 1 181 ? -3.140 4.012 26.046 1.00 74.00 181 PHE A CA 1
ATOM 1404 C C . PHE A 1 181 ? -2.236 4.306 24.831 1.00 74.00 181 PHE A C 1
ATOM 1406 O O . PHE A 1 181 ? -1.132 4.833 24.999 1.00 74.00 181 PHE A O 1
ATOM 1413 N N . LYS A 1 182 ? -2.640 3.907 23.620 1.00 73.75 182 LYS A N 1
ATOM 1414 C CA . LYS A 1 182 ? -1.917 4.128 22.363 1.00 73.75 182 LYS A CA 1
ATOM 1415 C C . LYS A 1 182 ? -2.859 4.686 21.302 1.00 73.75 182 LYS A C 1
ATOM 1417 O O . LYS A 1 182 ? -3.950 4.174 21.111 1.00 73.75 182 LYS A O 1
ATOM 1422 N N . ASP A 1 183 ? -2.349 5.618 20.506 1.00 74.62 183 ASP A N 1
ATOM 1423 C CA . ASP A 1 183 ? -3.102 6.197 19.382 1.00 74.62 183 ASP A CA 1
ATOM 1424 C C . ASP A 1 183 ? -3.014 5.346 18.098 1.00 74.62 183 ASP A C 1
ATOM 1426 O O . ASP A 1 183 ? -3.632 5.660 17.078 1.00 74.62 183 ASP A O 1
ATOM 1430 N N . SER A 1 184 ? -2.189 4.289 18.104 1.00 79.00 184 SER A N 1
ATOM 1431 C CA . SER A 1 184 ? -1.973 3.430 16.937 1.00 79.00 184 SER A CA 1
ATOM 1432 C C . SER A 1 184 ? -1.519 2.005 17.272 1.00 79.00 184 SER A C 1
ATOM 1434 O O . SER A 1 184 ? -0.895 1.747 18.309 1.00 79.00 184 SER A O 1
ATOM 1436 N N . LEU A 1 185 ? -1.815 1.084 16.352 1.00 80.31 185 LEU A N 1
ATOM 1437 C CA . LEU A 1 185 ? -1.475 -0.335 16.392 1.00 80.31 185 LEU A CA 1
ATOM 1438 C C . LEU A 1 185 ? -0.809 -0.745 15.067 1.00 80.31 185 LEU A C 1
ATOM 1440 O O . LEU A 1 185 ? -1.474 -0.734 14.033 1.00 80.31 185 LEU A O 1
ATOM 1444 N N . PRO A 1 186 ? 0.488 -1.095 15.050 1.00 79.88 186 PRO A N 1
ATOM 1445 C CA . PRO A 1 186 ? 1.113 -1.641 13.852 1.00 79.88 186 PRO A CA 1
ATOM 1446 C C . PRO A 1 186 ? 0.558 -3.036 13.546 1.00 79.88 186 PRO A C 1
ATOM 1448 O O . PRO A 1 186 ? 0.503 -3.884 14.434 1.00 79.88 186 PRO A O 1
ATOM 1451 N N . LEU A 1 187 ? 0.200 -3.264 12.285 1.00 72.44 187 LEU A N 1
ATOM 1452 C CA . LEU A 1 187 ? -0.207 -4.560 11.755 1.00 72.44 187 LEU A CA 1
ATOM 1453 C C . LEU A 1 187 ? 1.045 -5.244 11.206 1.00 72.44 187 LEU A C 1
ATOM 1455 O O . LEU A 1 187 ? 1.385 -5.090 10.033 1.00 72.44 187 LEU A O 1
ATOM 1459 N N . ARG A 1 188 ? 1.790 -5.870 12.117 1.00 65.94 188 ARG A N 1
ATOM 1460 C CA . ARG A 1 188 ? 2.850 -6.813 11.772 1.00 65.94 188 ARG A CA 1
ATOM 1461 C C . ARG A 1 188 ? 2.236 -8.177 11.856 1.00 65.94 188 ARG A C 1
ATOM 1463 O O . ARG A 1 188 ? 1.966 -8.596 12.998 1.00 65.94 188 ARG A O 1
#

Organism: Fusarium oxysporum (NCBI:txid5507)

pLDDT: mean 71.15, std 19.59, range [27.3, 94.0]

Mean predicted aligned error: 13.95 Å

Radius of gyration: 19.68 Å; Cα contacts (8 Å, |Δi|>4): 195; chains: 1; bounding box: 55×44×50 Å

Secondary structure (DSSP, 8-state):
------S-SSHHHHHHHHHHHHHHHHH---THHHH---PPPPSSTHHHHH-S------------------HHHHHHHHHHHHHHTTSSS---SS--GGGEEEEEEE-TTT--EEEEEEEEESB-TT--SS-B-EEEEE---S-GGG-HHHHHHHHHHHTT--SSTT--SHHHHHT----TT-SEEEE-

Nearest PDB structures (foldseek):
  6b2e-assembly1_A  TM=2.907E-01  e=4.114E-01  Homo sapiens
  6z1p-assembly1_At  TM=1.471E-01  e=4.659E-01  Tetrahymena thermophila SB210
  8cd1-assembly1_q  TM=4.685E-01  e=6.374E+00  Pseudomonas aeruginosa PAO1
  7qoo-assembly1_O  TM=2.326E-01  e=5.627E+00  Homo sapiens

InterPro domains:
  IPR021842 Protein of unknown function DUF3435 [PF11917] (4-188)